Protein AF-A0A512M5H7-F1 (afdb_monomer_lite)

Foldseek 3Di:
DDDPQDPPCLVLVLLLVVLVVVLVVLLVVLVVLVVVPVVPDLVVLDPDPVNVVNVVSCCCSVPVSLVSSQVSLLSNQQVQLVCVVSVHDDVVSLVSLQCSLQVQLCVLLVVLVVLVCCLVVPDPPDDDVVNVVVSVVSNVSSVVSNVSSVVSNCSSVDHDHPDDPVVSVVVRVVQVVLLVPAPQVVLCVVQVAHAAPLLVQLSDPPHPNNDQFFKKFDLPDPVDPPDIDTFRGFGRNDPVQWDDQPPDPFIWGFTTDGSFWTWTFRGDDNWTFIWIQGDPDVVCSSVDDTHTDGRGPVSRSPTDIDTD

pLDDT: mean 74.37, std 14.23, range [26.92, 95.25]

Secondary structure (DSSP, 8-state):
-------S-HHHHHHHHHHHHHHHHHHHHHHHHHHHHHHS-GGG--SSHHHHHHHHHHHIIIIIHHHHHHHHHHHHHHHHHHHHHTT---HHHHHHHHHHHHHHHHHHHHHHHHHHHHHHHS--TT--HHHHHHHHHHHHHHHHHHHHHHHHHHTTTS---SS-HHHHHHHHHHHHHHHHS--HHHHHHHHTSPPPHHHHHTTSTTSTTTS---EEE-TT-TT--SS-EEE-EEPPSSGGGEE--TT----EEEEEE-SSEEEEE-SSSSSPPEEEEE-S-TTTTTTPPPEEEES-HHHHHTS-EEE-

Sequence (308 aa):
MNNQDQQPFKHLHCEGRRAQRGCLINFLAWCAALIWIFVVRPSDIGANIQGVITTIAYILFLLVGPALGILQAIELKSYLDWKSQNGASSWLYRIIIFIGSWLFGLISAGTGILVLMNLLFGDHTEMTPKDFFVGLLGVFLSLGFIYMGWKLLQLPFKRMSTTTEAQDKAAREKWEHALLHPEFEALESTLGVTLPAAYKAMHFPDSEWYEPGPWMLYPKGLENDEELHMILDRVPATLDAIRQPPGDSQRYVCFAQGEYDEYWILPGSDDPPVYNRGGDDLPRAAEAKPEKIANHLSEFLAWPKEDI

Radius of gyration: 27.48 Å; chains: 1; bounding box: 58×45×78 Å

InterPro domains:
  IPR018958 Knr4/Smi1-like domain [PF09346] (183-302)

Organism: NCBI:txid748831

Structure (mmCIF, N/CA/C/O backbone):
data_AF-A0A512M5H7-F1
#
_entry.id   AF-A0A512M5H7-F1
#
loop_
_atom_site.group_PDB
_atom_site.id
_atom_site.type_symbol
_atom_site.label_atom_id
_atom_site.label_alt_id
_atom_site.label_comp_id
_atom_site.label_asym_id
_atom_site.label_entity_id
_atom_site.label_seq_id
_atom_site.pdbx_PDB_ins_code
_atom_site.Cartn_x
_atom_site.Cartn_y
_atom_site.Cartn_z
_atom_site.occupancy
_atom_site.B_iso_or_equiv
_atom_site.auth_seq_id
_atom_site.auth_comp_id
_atom_site.auth_asym_id
_atom_site.auth_atom_id
_atom_site.pdbx_PDB_model_num
ATOM 1 N N . MET A 1 1 ? 9.986 -15.601 17.122 1.00 28.39 1 MET A N 1
ATOM 2 C CA . MET A 1 1 ? 10.391 -14.282 16.587 1.00 28.39 1 MET A CA 1
ATOM 3 C C . MET A 1 1 ? 9.425 -13.999 15.456 1.00 28.39 1 MET A C 1
ATOM 5 O O . MET A 1 1 ? 9.628 -14.512 14.365 1.00 28.39 1 MET A O 1
ATOM 9 N N . ASN A 1 2 ? 8.297 -13.372 15.794 1.00 26.92 2 ASN A N 1
ATOM 10 C CA . ASN A 1 2 ? 7.102 -13.312 14.952 1.00 26.92 2 ASN A CA 1
ATOM 11 C C . ASN A 1 2 ? 7.044 -12.004 14.162 1.00 26.92 2 ASN A C 1
ATOM 13 O O . ASN A 1 2 ? 7.362 -10.942 14.685 1.00 26.92 2 ASN A O 1
ATOM 17 N N . ASN A 1 3 ? 6.639 -12.136 12.900 1.00 35.88 3 ASN A N 1
ATOM 18 C CA . ASN A 1 3 ? 6.413 -11.079 11.919 1.00 35.88 3 ASN A CA 1
ATOM 19 C C . ASN A 1 3 ? 5.096 -10.325 12.208 1.00 35.88 3 ASN A C 1
ATOM 21 O O . ASN A 1 3 ? 4.097 -10.623 11.562 1.00 35.88 3 ASN A O 1
ATOM 25 N N . GLN A 1 4 ? 5.061 -9.359 13.130 1.00 33.00 4 GLN A N 1
ATOM 26 C CA . GLN A 1 4 ? 3.850 -8.546 13.394 1.00 33.00 4 GLN A CA 1
ATOM 27 C C . GLN A 1 4 ? 4.138 -7.032 13.376 1.00 33.00 4 GLN A C 1
ATOM 29 O O . GLN A 1 4 ? 3.573 -6.236 14.116 1.00 33.00 4 GLN A O 1
ATOM 34 N N . ASP A 1 5 ? 5.021 -6.622 12.466 1.00 41.53 5 ASP A N 1
ATOM 35 C CA . ASP A 1 5 ? 5.729 -5.342 12.526 1.00 41.53 5 ASP A CA 1
ATOM 36 C C . ASP A 1 5 ? 5.341 -4.374 11.383 1.00 41.53 5 ASP A C 1
ATOM 38 O O . ASP A 1 5 ? 6.220 -3.746 10.790 1.00 41.53 5 ASP A O 1
ATOM 42 N N . GLN A 1 6 ? 4.065 -4.275 10.978 1.00 43.25 6 GLN A N 1
ATOM 43 C CA . GLN A 1 6 ? 3.705 -3.589 9.718 1.00 43.25 6 GLN A CA 1
ATOM 44 C C . GLN A 1 6 ? 2.449 -2.709 9.763 1.00 43.25 6 GLN A C 1
ATOM 46 O O . GLN A 1 6 ? 1.460 -3.094 9.161 1.00 43.25 6 GLN A O 1
ATOM 51 N N . GLN A 1 7 ? 2.476 -1.486 10.318 1.00 47.38 7 GLN A N 1
ATOM 52 C CA . GLN A 1 7 ? 1.361 -0.531 10.104 1.00 47.38 7 GLN A CA 1
ATOM 53 C C . GLN A 1 7 ? 1.733 0.966 10.027 1.00 47.38 7 GLN A C 1
ATOM 55 O O . GLN A 1 7 ? 1.236 1.794 10.785 1.00 47.38 7 GLN A O 1
ATOM 60 N N . PRO A 1 8 ? 2.570 1.359 9.052 1.00 41.09 8 PRO A N 1
ATOM 61 C CA . PRO A 1 8 ? 2.229 2.568 8.279 1.00 41.09 8 PRO A CA 1
ATOM 62 C C . PRO A 1 8 ? 2.233 2.353 6.750 1.00 41.09 8 PRO A C 1
ATOM 64 O O . PRO A 1 8 ? 2.135 3.304 5.981 1.00 41.09 8 PRO A O 1
ATOM 67 N N . PHE A 1 9 ? 2.331 1.103 6.285 1.00 48.66 9 PHE A N 1
ATOM 68 C CA . PHE A 1 9 ? 2.686 0.777 4.896 1.00 48.66 9 PHE A CA 1
ATOM 69 C C . PHE A 1 9 ? 1.603 0.098 4.052 1.00 48.66 9 PHE A C 1
ATOM 71 O O . PHE A 1 9 ? 1.897 -0.363 2.951 1.00 48.66 9 PHE A O 1
ATOM 78 N N . LYS A 1 10 ? 0.346 0.045 4.502 1.00 46.00 10 LYS A N 1
ATOM 79 C CA . LYS A 1 10 ? -0.724 -0.683 3.790 1.00 46.00 10 LYS A CA 1
ATOM 80 C C . LYS A 1 10 ? -0.878 -0.303 2.318 1.00 46.00 10 LYS A C 1
ATOM 82 O O . LYS A 1 10 ? -0.963 -1.189 1.473 1.00 46.00 10 LYS A O 1
ATOM 87 N N . HIS A 1 11 ? -0.791 0.988 1.999 1.00 44.31 11 HIS A N 1
ATOM 88 C CA . HIS A 1 11 ? -0.808 1.460 0.611 1.00 44.31 11 HIS A CA 1
ATOM 89 C C . HIS A 1 11 ? 0.380 0.904 -0.193 1.00 44.31 11 HIS A C 1
ATOM 91 O O . HIS A 1 11 ? 0.194 0.309 -1.250 1.00 44.31 11 HIS A O 1
ATOM 97 N N . LEU A 1 12 ? 1.592 0.967 0.375 1.00 50.75 12 LEU A N 1
ATOM 98 C CA . LEU A 1 12 ? 2.807 0.396 -0.215 1.00 50.75 12 LEU A CA 1
ATOM 99 C C . LEU A 1 12 ? 2.759 -1.138 -0.349 1.00 50.75 12 LEU A C 1
ATOM 101 O O . LEU A 1 12 ? 3.424 -1.695 -1.220 1.00 50.75 12 LEU A O 1
ATOM 105 N N . HIS A 1 13 ? 2.004 -1.843 0.497 1.00 57.25 13 HIS A N 1
ATOM 106 C CA . HIS A 1 13 ? 1.862 -3.303 0.444 1.00 57.25 13 HIS A CA 1
ATOM 107 C C . HIS A 1 13 ? 0.885 -3.762 -0.628 1.00 57.25 13 HIS A C 1
ATOM 109 O O . HIS A 1 13 ? 1.177 -4.740 -1.319 1.00 57.25 13 HIS A O 1
ATOM 115 N N . CYS A 1 14 ? -0.245 -3.076 -0.789 1.00 58.56 14 CYS A N 1
ATOM 116 C CA . CYS A 1 14 ? -1.215 -3.393 -1.836 1.00 58.56 14 CYS A CA 1
ATOM 117 C C . CYS A 1 14 ? -0.675 -2.988 -3.213 1.00 58.56 14 CYS A C 1
ATOM 119 O O . CYS A 1 14 ? -0.703 -3.793 -4.146 1.00 58.56 14 CYS A O 1
ATOM 121 N N . GLU A 1 15 ? -0.053 -1.811 -3.325 1.00 62.38 15 GLU A N 1
ATOM 122 C CA . GLU A 1 15 ? 0.658 -1.396 -4.540 1.00 62.38 15 GLU A CA 1
ATOM 123 C C . GLU A 1 15 ? 1.847 -2.310 -4.845 1.00 62.38 15 GLU A C 1
ATOM 125 O O . GLU A 1 15 ? 1.996 -2.774 -5.973 1.00 62.38 15 GLU A O 1
ATOM 130 N N . GLY A 1 16 ? 2.647 -2.658 -3.834 1.00 63.41 16 GLY A N 1
ATOM 131 C CA . GLY A 1 16 ? 3.791 -3.555 -3.979 1.00 63.41 16 GLY A CA 1
ATOM 132 C C . GLY A 1 16 ? 3.403 -4.973 -4.412 1.00 63.41 16 GLY A C 1
ATOM 133 O O . GLY A 1 16 ? 4.050 -5.551 -5.289 1.00 63.41 16 GLY A O 1
ATOM 134 N N . ARG A 1 17 ? 2.319 -5.536 -3.860 1.00 68.88 17 ARG A N 1
ATOM 135 C CA . ARG A 1 17 ? 1.775 -6.847 -4.267 1.00 68.88 17 ARG A CA 1
ATOM 136 C C . ARG A 1 17 ? 1.149 -6.805 -5.663 1.00 68.88 17 ARG A C 1
ATOM 138 O O . ARG A 1 17 ? 1.360 -7.728 -6.454 1.00 68.88 17 ARG A O 1
ATOM 145 N N . ARG A 1 18 ? 0.444 -5.727 -6.018 1.00 69.31 18 ARG A N 1
ATOM 146 C CA . ARG A 1 18 ? -0.064 -5.509 -7.382 1.00 69.31 18 ARG A CA 1
ATOM 147 C C . ARG A 1 18 ? 1.081 -5.392 -8.386 1.00 69.31 18 ARG A C 1
ATOM 149 O O . ARG A 1 18 ? 1.031 -6.036 -9.433 1.00 69.31 18 ARG A O 1
ATOM 156 N N . ALA A 1 19 ? 2.135 -4.655 -8.045 1.00 69.81 19 ALA A N 1
ATOM 157 C CA . ALA A 1 19 ? 3.342 -4.539 -8.852 1.00 69.81 19 ALA A CA 1
ATOM 158 C C . ALA A 1 19 ? 4.068 -5.889 -8.992 1.00 69.81 19 ALA A C 1
ATOM 160 O O . ALA A 1 19 ? 4.562 -6.189 -10.074 1.00 69.81 19 ALA A O 1
ATOM 161 N N . GLN A 1 20 ? 4.066 -6.758 -7.967 1.00 73.00 20 GLN A N 1
ATOM 162 C CA . GLN A 1 20 ? 4.571 -8.140 -8.078 1.00 73.00 20 GLN A CA 1
ATOM 163 C C . GLN A 1 20 ? 3.796 -8.958 -9.110 1.00 73.00 20 GLN A C 1
ATOM 165 O O . GLN A 1 20 ? 4.406 -9.548 -10.004 1.00 73.00 20 GLN A O 1
ATOM 170 N N . ARG A 1 21 ? 2.459 -8.976 -9.008 1.00 75.81 21 ARG A N 1
ATOM 171 C CA . ARG A 1 21 ? 1.592 -9.701 -9.952 1.00 75.81 21 ARG A CA 1
ATOM 172 C C . ARG A 1 21 ? 1.746 -9.149 -11.370 1.00 75.81 21 ARG A C 1
ATOM 174 O O . ARG A 1 21 ? 1.964 -9.919 -12.300 1.00 75.81 21 ARG A O 1
ATOM 181 N N . GLY A 1 22 ? 1.714 -7.825 -11.523 1.00 73.69 22 GLY A N 1
ATOM 182 C CA . GLY A 1 22 ? 1.907 -7.143 -12.803 1.00 73.69 22 GLY A CA 1
ATOM 183 C C . GLY A 1 22 ? 3.270 -7.440 -13.428 1.00 73.69 22 GLY A C 1
ATOM 184 O O . GLY A 1 22 ? 3.327 -7.818 -14.595 1.00 73.69 22 GLY A O 1
ATOM 185 N N . CYS A 1 23 ? 4.346 -7.366 -12.638 1.00 76.44 23 CYS A N 1
ATOM 186 C CA . CYS A 1 23 ? 5.706 -7.658 -13.087 1.00 76.44 23 CYS A CA 1
ATOM 187 C C . CYS A 1 23 ? 5.856 -9.117 -13.540 1.00 76.44 23 CYS A C 1
ATOM 189 O O . CYS A 1 23 ? 6.442 -9.370 -14.592 1.00 76.44 23 CYS A O 1
ATOM 191 N N . LEU A 1 24 ? 5.284 -10.075 -12.800 1.00 77.50 24 LEU A N 1
ATOM 192 C CA . LEU A 1 24 ? 5.309 -11.488 -13.180 1.00 77.50 24 LEU A CA 1
ATOM 193 C C . LEU A 1 24 ? 4.524 -11.744 -14.474 1.00 77.50 24 LEU A C 1
ATOM 195 O O . LEU A 1 24 ? 5.040 -12.403 -15.373 1.00 77.50 24 LEU A O 1
ATOM 199 N N . ILE A 1 25 ? 3.308 -11.201 -14.592 1.00 78.69 25 ILE A N 1
ATOM 200 C CA . ILE A 1 25 ? 2.468 -11.348 -15.791 1.00 78.69 25 ILE A CA 1
ATOM 201 C C . ILE A 1 25 ? 3.165 -10.738 -17.010 1.00 78.69 25 ILE A C 1
ATOM 203 O O . ILE A 1 25 ? 3.255 -11.393 -18.047 1.00 78.69 25 ILE A O 1
ATOM 207 N N . ASN A 1 26 ? 3.715 -9.527 -16.883 1.00 75.25 26 ASN A N 1
ATOM 208 C CA . ASN A 1 26 ? 4.452 -8.884 -17.970 1.00 75.25 26 ASN A CA 1
ATOM 209 C C . ASN A 1 26 ? 5.708 -9.667 -18.353 1.00 75.25 26 ASN A C 1
ATOM 211 O O . ASN A 1 26 ? 5.988 -9.821 -19.540 1.00 75.25 26 ASN A O 1
ATOM 215 N N . PHE A 1 27 ? 6.449 -10.198 -17.378 1.00 74.69 27 PHE A N 1
ATOM 216 C CA . PHE A 1 27 ? 7.619 -11.026 -17.655 1.00 74.69 27 PHE A CA 1
ATOM 217 C C . PHE A 1 27 ? 7.243 -12.317 -18.395 1.00 74.69 27 PHE A C 1
ATOM 219 O O . PHE A 1 27 ? 7.886 -12.665 -19.383 1.00 74.69 27 PHE A O 1
ATOM 226 N N . LEU A 1 28 ? 6.174 -13.003 -17.978 1.00 80.81 28 LEU A N 1
ATOM 227 C CA . LEU A 1 28 ? 5.680 -14.205 -18.655 1.00 80.81 28 LEU A CA 1
ATOM 228 C C . LEU A 1 28 ? 5.173 -13.901 -20.069 1.00 80.81 28 LEU A C 1
ATOM 230 O O . LEU A 1 28 ? 5.507 -14.632 -21.001 1.00 80.81 28 LEU A O 1
ATOM 234 N N . ALA A 1 29 ? 4.425 -12.810 -20.248 1.00 77.12 29 ALA A N 1
ATOM 235 C CA . ALA A 1 29 ? 3.964 -12.356 -21.558 1.00 77.12 29 ALA A CA 1
ATOM 236 C C . ALA A 1 29 ? 5.143 -12.027 -22.487 1.00 77.12 29 ALA A C 1
ATOM 238 O O . ALA A 1 29 ? 5.134 -12.384 -23.665 1.00 77.12 29 ALA A O 1
ATOM 239 N N . TRP A 1 30 ? 6.192 -11.408 -21.945 1.00 76.56 30 TRP A N 1
ATOM 240 C CA . TRP A 1 30 ? 7.411 -11.107 -22.682 1.00 76.56 30 TRP A CA 1
ATOM 241 C C . TRP A 1 30 ? 8.188 -12.374 -23.071 1.00 76.56 30 TRP A C 1
ATOM 243 O O . TRP A 1 30 ? 8.585 -12.521 -24.226 1.00 76.56 30 TRP A O 1
ATOM 253 N N . CYS A 1 31 ? 8.334 -13.341 -22.160 1.00 75.06 31 CYS A N 1
ATOM 254 C CA . CYS A 1 31 ? 8.930 -14.646 -22.460 1.00 75.06 31 CYS A CA 1
ATOM 255 C C . CYS A 1 31 ? 8.138 -15.414 -23.529 1.00 75.06 31 CYS A C 1
ATOM 257 O O . CYS A 1 31 ? 8.733 -15.970 -24.451 1.00 75.06 31 CYS A O 1
ATOM 259 N N . ALA A 1 32 ? 6.804 -15.418 -23.446 1.00 76.62 32 ALA A N 1
ATOM 260 C CA . ALA A 1 32 ? 5.942 -16.042 -24.447 1.00 76.62 32 ALA A CA 1
ATOM 261 C C . ALA A 1 32 ? 6.108 -15.387 -25.828 1.00 76.62 32 ALA A C 1
ATOM 263 O O . ALA A 1 32 ? 6.215 -16.091 -26.832 1.00 76.62 32 ALA A O 1
ATOM 264 N N . ALA A 1 33 ? 6.211 -14.054 -25.876 1.00 72.00 33 ALA A N 1
ATOM 265 C CA . ALA A 1 33 ? 6.486 -13.321 -27.107 1.00 72.00 33 ALA A CA 1
ATOM 266 C C . ALA A 1 33 ? 7.867 -13.668 -27.687 1.00 72.00 33 ALA A C 1
ATOM 268 O O . ALA A 1 33 ? 7.975 -13.922 -28.883 1.00 72.00 33 ALA A O 1
ATOM 269 N N . LEU A 1 34 ? 8.916 -13.756 -26.862 1.00 70.81 34 LEU A N 1
ATOM 270 C CA . LEU A 1 34 ? 10.237 -14.195 -27.323 1.00 70.81 34 LEU A CA 1
ATOM 271 C C . LEU A 1 34 ? 10.208 -15.617 -27.889 1.00 70.81 34 LEU A C 1
ATOM 273 O O . LEU A 1 34 ? 10.749 -15.855 -28.964 1.00 70.81 34 LEU A O 1
ATOM 277 N N . ILE A 1 35 ? 9.560 -16.563 -27.207 1.00 75.38 35 ILE A N 1
ATOM 278 C CA . ILE A 1 35 ? 9.436 -17.944 -27.695 1.00 75.38 35 ILE A CA 1
ATOM 279 C C . ILE A 1 35 ? 8.694 -17.967 -29.034 1.00 75.38 35 ILE A C 1
ATOM 281 O O . ILE A 1 35 ? 9.160 -18.607 -29.974 1.00 75.38 35 ILE A O 1
ATOM 285 N N . TRP A 1 36 ? 7.591 -17.224 -29.154 1.00 68.75 36 TRP A N 1
ATOM 286 C CA . TRP A 1 36 ? 6.852 -17.084 -30.409 1.00 68.75 36 TRP A CA 1
ATOM 287 C C . TRP A 1 36 ? 7.743 -16.573 -31.546 1.00 68.75 36 TRP A C 1
ATOM 289 O O . TRP A 1 36 ? 7.722 -17.131 -32.635 1.00 68.75 36 TRP A O 1
ATOM 299 N N . ILE A 1 37 ? 8.587 -15.576 -31.275 1.00 66.00 37 ILE A N 1
ATOM 300 C CA . ILE A 1 37 ? 9.562 -15.016 -32.223 1.00 66.00 37 ILE A CA 1
ATOM 301 C C . ILE A 1 37 ? 10.603 -16.049 -32.675 1.00 66.00 37 ILE A C 1
ATOM 303 O O . ILE A 1 37 ? 11.008 -16.051 -33.835 1.00 66.00 37 ILE A O 1
ATOM 307 N N . PHE A 1 38 ? 11.068 -16.914 -31.773 1.00 65.00 38 PHE A N 1
ATOM 308 C CA . PHE A 1 38 ? 12.038 -17.957 -32.117 1.00 65.00 38 PHE A CA 1
ATOM 309 C C . PHE A 1 38 ? 11.403 -19.125 -32.884 1.00 65.00 38 PHE A C 1
ATOM 311 O O . PHE A 1 38 ? 12.077 -19.757 -33.700 1.00 65.00 38 PHE A O 1
ATOM 318 N N . VAL A 1 39 ? 10.121 -19.409 -32.637 1.00 68.62 39 VAL A N 1
ATOM 319 C CA . VAL A 1 39 ? 9.357 -20.466 -33.319 1.00 68.62 39 VAL A CA 1
ATOM 320 C C . VAL A 1 39 ? 8.883 -20.002 -34.701 1.00 68.62 39 VAL A C 1
ATOM 322 O O . VAL A 1 39 ? 9.020 -20.738 -35.678 1.00 68.62 39 VAL A O 1
ATOM 325 N N . VAL A 1 40 ? 8.372 -18.775 -34.805 1.00 60.88 40 VAL A N 1
ATOM 326 C CA . VAL A 1 40 ? 7.932 -18.147 -36.055 1.00 60.88 40 VAL A CA 1
ATOM 327 C C . VAL A 1 40 ? 9.128 -17.435 -36.673 1.00 60.88 40 VAL A C 1
ATOM 329 O O . VAL A 1 40 ? 9.398 -16.268 -36.398 1.00 60.88 40 VAL A O 1
ATOM 332 N N . ARG A 1 41 ? 9.900 -18.166 -37.482 1.00 55.41 41 ARG A N 1
ATOM 333 C CA . ARG A 1 41 ? 11.106 -17.620 -38.109 1.00 55.41 41 ARG A CA 1
ATOM 334 C C . ARG A 1 41 ? 10.763 -16.382 -38.955 1.00 55.41 41 ARG A C 1
ATOM 336 O O . ARG A 1 41 ? 9.891 -16.465 -39.821 1.00 55.41 41 ARG A O 1
ATOM 343 N N . PRO A 1 42 ? 11.509 -15.270 -38.811 1.00 52.31 42 PRO A N 1
ATOM 344 C CA . PRO A 1 42 ? 11.292 -14.064 -39.609 1.00 52.31 42 PRO A CA 1
ATOM 345 C C . PRO A 1 42 ? 11.484 -14.255 -41.125 1.00 52.31 42 PRO A C 1
ATOM 347 O O . PRO A 1 42 ? 11.160 -13.361 -41.901 1.00 52.31 42 PRO A O 1
ATOM 350 N N . SER A 1 43 ? 12.002 -15.407 -41.565 1.00 50.12 43 SER A N 1
ATOM 351 C CA . SER A 1 43 ? 12.169 -15.749 -42.981 1.00 50.12 43 SER A CA 1
ATOM 352 C C . SER A 1 43 ? 10.852 -15.986 -43.726 1.00 50.12 43 SER A C 1
ATOM 354 O O . SER A 1 43 ? 10.854 -15.918 -44.950 1.00 50.12 43 SER A O 1
ATOM 356 N N . ASP A 1 44 ? 9.742 -16.215 -43.016 1.00 51.31 44 ASP A N 1
ATOM 357 C CA . ASP A 1 44 ? 8.421 -16.438 -43.628 1.00 51.31 44 ASP A CA 1
ATOM 358 C C . ASP A 1 44 ? 7.596 -15.138 -43.754 1.00 51.31 44 ASP A C 1
ATOM 360 O O . ASP A 1 44 ? 6.439 -15.151 -44.179 1.00 51.31 44 ASP A O 1
ATOM 364 N N . ILE A 1 45 ? 8.193 -13.985 -43.418 1.00 51.50 45 ILE A N 1
ATOM 365 C CA . ILE A 1 45 ? 7.585 -12.645 -43.478 1.00 51.50 45 ILE A CA 1
ATOM 366 C C . ILE A 1 45 ? 7.634 -12.122 -44.928 1.00 51.50 45 ILE A C 1
ATOM 368 O O . ILE A 1 45 ? 8.226 -11.095 -45.246 1.00 51.50 45 ILE A O 1
ATOM 372 N N . GLY A 1 46 ? 7.017 -12.854 -45.852 1.00 45.97 46 GLY A N 1
ATOM 373 C CA . GLY A 1 46 ? 6.684 -12.336 -47.176 1.00 45.97 46 GLY A CA 1
ATOM 374 C C . GLY A 1 46 ? 5.365 -11.569 -47.105 1.00 45.97 46 GLY A C 1
ATOM 375 O O . GLY A 1 46 ? 4.376 -12.178 -46.724 1.00 45.97 46 GLY A O 1
ATOM 376 N N . ALA A 1 47 ? 5.380 -10.264 -47.426 1.00 53.31 47 ALA A N 1
ATOM 377 C CA . ALA A 1 47 ? 4.312 -9.316 -47.839 1.00 53.31 47 ALA A CA 1
ATOM 378 C C . ALA A 1 47 ? 2.818 -9.511 -47.432 1.00 53.31 47 ALA A C 1
ATOM 380 O O . ALA A 1 47 ? 1.950 -8.823 -47.964 1.00 53.31 47 ALA A O 1
ATOM 381 N N . ASN A 1 48 ? 2.483 -10.396 -46.499 1.00 58.94 48 ASN A N 1
ATOM 382 C CA . ASN A 1 48 ? 1.128 -10.718 -46.071 1.00 58.94 48 ASN A CA 1
ATOM 383 C C . ASN A 1 48 ? 0.771 -9.962 -44.787 1.00 58.94 48 ASN A C 1
ATOM 385 O O . ASN A 1 48 ? 1.639 -9.617 -43.986 1.00 58.94 48 ASN A O 1
ATOM 389 N N . ILE A 1 49 ? -0.532 -9.770 -44.552 1.00 60.28 49 ILE A N 1
ATOM 390 C CA . ILE A 1 49 ? -1.107 -9.164 -43.332 1.00 60.28 49 ILE A CA 1
ATOM 391 C C . ILE A 1 49 ? -0.515 -9.787 -42.057 1.00 60.28 49 ILE A C 1
ATOM 393 O O . ILE A 1 49 ? -0.253 -9.087 -41.082 1.00 60.28 49 ILE A O 1
ATOM 397 N N . GLN A 1 50 ? -0.214 -11.085 -42.092 1.00 56.09 50 GLN A N 1
ATOM 398 C CA . GLN A 1 50 ? 0.435 -11.805 -41.001 1.00 56.09 50 GLN A CA 1
ATOM 399 C C . GLN A 1 50 ? 1.850 -11.283 -40.709 1.00 56.09 50 GLN A C 1
ATOM 401 O O . GLN A 1 50 ? 2.215 -11.159 -39.547 1.00 56.09 50 GLN A O 1
ATOM 406 N N . GLY A 1 51 ? 2.620 -10.876 -41.719 1.00 58.16 51 GLY A N 1
ATOM 407 C CA . GLY A 1 51 ? 3.927 -10.244 -41.540 1.00 58.16 51 GLY A CA 1
ATOM 408 C C . GLY A 1 51 ? 3.843 -8.850 -40.912 1.00 58.16 51 GLY A C 1
ATOM 409 O O . GLY A 1 51 ? 4.656 -8.516 -40.051 1.00 58.16 51 GLY A O 1
ATOM 410 N N . VAL A 1 52 ? 2.819 -8.063 -41.261 1.00 61.50 52 VAL A N 1
ATOM 411 C CA . VAL A 1 52 ? 2.563 -6.745 -40.650 1.00 61.50 52 VAL A CA 1
ATOM 412 C C . VAL A 1 52 ? 2.111 -6.895 -39.197 1.00 61.50 52 VAL A C 1
ATOM 414 O O . VAL A 1 52 ? 2.660 -6.227 -38.326 1.00 61.50 52 VAL A O 1
ATOM 417 N N . ILE A 1 53 ? 1.180 -7.812 -38.909 1.00 62.53 53 ILE A N 1
ATOM 418 C CA . ILE A 1 53 ? 0.744 -8.129 -37.538 1.00 62.53 53 ILE A CA 1
ATOM 419 C C . ILE A 1 53 ? 1.924 -8.629 -36.704 1.00 62.53 53 ILE A C 1
ATOM 421 O O . ILE A 1 53 ? 2.107 -8.173 -35.579 1.00 62.53 53 ILE A O 1
ATOM 425 N N . THR A 1 54 ? 2.765 -9.502 -37.265 1.00 62.75 54 THR A N 1
ATOM 426 C CA . THR A 1 54 ? 3.957 -9.999 -36.568 1.00 62.75 54 THR A CA 1
ATOM 427 C C . THR A 1 54 ? 4.943 -8.854 -36.317 1.00 62.75 54 THR A C 1
ATOM 429 O O . THR A 1 54 ? 5.447 -8.741 -35.211 1.00 62.75 54 THR A O 1
ATOM 432 N N . THR A 1 55 ? 5.154 -7.938 -37.271 1.00 61.66 55 THR A N 1
ATOM 433 C CA . THR A 1 55 ? 6.035 -6.757 -37.119 1.00 61.66 55 THR A CA 1
ATOM 434 C C . THR A 1 55 ? 5.517 -5.754 -36.083 1.00 61.66 55 THR A C 1
ATOM 436 O O . THR A 1 55 ? 6.283 -5.251 -35.264 1.00 61.66 55 THR A O 1
ATOM 439 N N . ILE A 1 56 ? 4.211 -5.482 -36.067 1.00 64.44 56 ILE A N 1
ATOM 440 C CA . ILE A 1 56 ? 3.582 -4.634 -35.047 1.00 64.44 56 ILE A CA 1
ATOM 441 C C . ILE A 1 56 ? 3.680 -5.310 -33.675 1.00 64.44 56 ILE A C 1
ATOM 443 O O . ILE A 1 56 ? 4.023 -4.650 -32.696 1.00 64.44 56 ILE A O 1
ATOM 447 N N . ALA A 1 57 ? 3.466 -6.627 -33.603 1.00 62.22 57 ALA A N 1
ATOM 448 C CA . ALA A 1 57 ? 3.684 -7.400 -32.387 1.00 62.22 57 ALA A CA 1
ATOM 449 C C . ALA A 1 57 ? 5.161 -7.366 -31.952 1.00 62.22 57 ALA A C 1
ATOM 451 O O . ALA A 1 57 ? 5.419 -7.172 -30.772 1.00 62.22 57 ALA A O 1
ATOM 452 N N . TYR A 1 58 ? 6.132 -7.442 -32.870 1.00 65.25 58 TYR A N 1
ATOM 453 C CA . TYR A 1 58 ? 7.561 -7.274 -32.574 1.00 65.25 58 TYR A CA 1
ATOM 454 C C . TYR A 1 58 ? 7.845 -5.913 -31.936 1.00 65.25 58 TYR A C 1
ATOM 456 O O . TYR A 1 58 ? 8.488 -5.855 -30.894 1.00 65.25 58 TYR A O 1
ATOM 464 N N . ILE A 1 59 ? 7.353 -4.821 -32.529 1.00 63.50 59 ILE A N 1
ATOM 465 C CA . ILE A 1 59 ? 7.580 -3.461 -32.020 1.00 63.50 59 ILE A CA 1
ATOM 466 C C . ILE A 1 59 ? 6.910 -3.282 -30.652 1.00 63.50 59 ILE A C 1
ATOM 468 O O . ILE A 1 59 ? 7.548 -2.814 -29.712 1.00 63.50 59 ILE A O 1
ATOM 472 N N . LEU A 1 60 ? 5.652 -3.701 -30.498 1.00 61.09 60 LEU A N 1
ATOM 473 C CA . LEU A 1 60 ? 4.934 -3.582 -29.228 1.00 61.09 60 LEU A CA 1
ATOM 474 C C . LEU A 1 60 ? 5.557 -4.466 -28.131 1.00 61.09 60 LEU A C 1
ATOM 476 O O . LEU A 1 60 ? 5.783 -3.994 -27.021 1.00 61.09 60 LEU A O 1
ATOM 480 N N . PHE A 1 61 ? 5.914 -5.718 -28.417 1.00 64.81 61 PHE A N 1
ATOM 481 C CA . PHE A 1 61 ? 6.439 -6.632 -27.395 1.00 64.81 61 PHE A CA 1
ATOM 482 C C . PHE A 1 61 ? 7.934 -6.469 -27.104 1.00 64.81 61 PHE A C 1
ATOM 484 O O . PHE A 1 61 ? 8.336 -6.722 -25.971 1.00 64.81 61 PHE A O 1
ATOM 491 N N . LEU A 1 62 ? 8.765 -6.030 -28.057 1.00 63.88 62 LEU A N 1
ATOM 492 C CA . LEU A 1 62 ? 10.194 -5.784 -27.809 1.00 63.88 62 LEU A CA 1
ATOM 493 C C . LEU A 1 62 ? 10.484 -4.378 -27.273 1.00 63.88 62 LEU A C 1
ATOM 495 O O . LEU A 1 62 ? 11.515 -4.200 -26.629 1.00 63.88 62 LEU A O 1
ATOM 499 N N . LEU A 1 63 ? 9.610 -3.392 -27.511 1.00 63.31 63 LEU A N 1
ATOM 500 C CA . LEU A 1 63 ? 9.825 -2.016 -27.042 1.00 63.31 63 LEU A CA 1
ATOM 501 C C . LEU A 1 63 ? 8.847 -1.594 -25.941 1.00 63.31 63 LEU A C 1
ATOM 503 O O . LEU A 1 63 ? 9.286 -1.065 -24.922 1.00 63.31 63 LEU A O 1
ATOM 507 N N . VAL A 1 64 ? 7.541 -1.840 -26.097 1.00 65.75 64 VAL A N 1
ATOM 508 C CA . VAL A 1 64 ? 6.529 -1.382 -25.121 1.00 65.75 64 VAL A CA 1
ATOM 509 C C . VAL A 1 64 ? 6.459 -2.312 -23.908 1.00 65.75 64 VAL A C 1
ATOM 511 O O . VAL A 1 64 ? 6.410 -1.831 -22.779 1.00 65.75 64 VAL A O 1
ATOM 514 N N . GLY A 1 65 ? 6.538 -3.630 -24.113 1.00 66.62 65 GLY A N 1
ATOM 515 C CA . GLY A 1 65 ? 6.553 -4.621 -23.025 1.00 66.62 65 GLY A CA 1
ATOM 516 C C . GLY A 1 65 ? 7.658 -4.367 -21.983 1.00 66.62 65 GLY A C 1
ATOM 517 O O . GLY A 1 65 ? 7.349 -4.212 -20.801 1.00 66.62 65 GLY A O 1
ATOM 518 N N . PRO A 1 66 ? 8.934 -4.240 -22.391 1.00 65.81 66 PRO A N 1
ATOM 519 C CA . PRO A 1 66 ? 10.028 -3.917 -21.479 1.00 65.81 66 PRO A CA 1
ATOM 520 C C . PRO A 1 66 ? 9.890 -2.549 -20.812 1.00 65.81 66 PRO A C 1
ATOM 522 O O . PRO A 1 66 ? 10.203 -2.427 -19.632 1.00 65.81 66 PRO A O 1
ATOM 525 N N . ALA A 1 67 ? 9.383 -1.532 -21.519 1.00 67.00 67 ALA A N 1
ATOM 526 C CA . ALA A 1 67 ? 9.150 -0.210 -20.938 1.00 67.00 67 ALA A CA 1
ATOM 527 C C . ALA A 1 67 ? 8.099 -0.252 -19.812 1.00 67.00 67 ALA A C 1
ATOM 529 O O . ALA A 1 67 ? 8.323 0.307 -18.738 1.00 67.00 67 ALA A O 1
ATOM 530 N N . LEU A 1 68 ? 6.993 -0.978 -20.013 1.00 68.38 68 LEU A N 1
ATOM 531 C CA . LEU A 1 68 ? 5.987 -1.219 -18.972 1.00 68.38 68 LEU A CA 1
ATOM 532 C C . LEU A 1 68 ? 6.551 -2.063 -17.821 1.00 68.38 68 LEU A C 1
ATOM 534 O O . LEU A 1 68 ? 6.291 -1.773 -16.654 1.00 68.38 68 LEU A O 1
ATOM 538 N N . GLY A 1 69 ? 7.369 -3.069 -18.139 1.00 70.00 69 GLY A N 1
ATOM 539 C CA . GLY A 1 69 ? 8.069 -3.886 -17.150 1.00 70.00 69 GLY A CA 1
ATOM 540 C C . GLY A 1 69 ? 9.047 -3.082 -16.290 1.00 70.00 69 GLY A C 1
ATOM 541 O O . GLY A 1 69 ? 9.153 -3.344 -15.098 1.00 70.00 69 GLY A O 1
ATOM 542 N N . ILE A 1 70 ? 9.718 -2.073 -16.852 1.00 69.75 70 ILE A N 1
ATOM 543 C CA . ILE A 1 70 ? 10.626 -1.172 -16.124 1.00 69.75 70 ILE A CA 1
ATOM 544 C C . ILE A 1 70 ? 9.863 -0.245 -15.180 1.00 69.75 70 ILE A C 1
ATOM 546 O O . ILE A 1 70 ? 10.300 -0.057 -14.047 1.00 69.75 70 ILE A O 1
ATOM 550 N N . LEU A 1 71 ? 8.731 0.318 -15.613 1.00 71.31 71 LEU A N 1
ATOM 551 C CA . LEU A 1 71 ? 7.890 1.145 -14.740 1.00 71.31 71 LEU A CA 1
ATOM 552 C C . LEU A 1 71 ? 7.401 0.332 -13.534 1.00 71.31 71 LEU A C 1
ATOM 554 O O . LEU A 1 71 ? 7.601 0.739 -12.391 1.00 71.31 71 LEU A O 1
ATOM 558 N N . GLN A 1 72 ? 6.896 -0.878 -13.785 1.00 71.62 72 GLN A N 1
ATOM 559 C CA . GLN A 1 72 ? 6.503 -1.811 -12.727 1.00 71.62 72 GLN A CA 1
ATOM 560 C C . GLN A 1 72 ? 7.691 -2.257 -11.869 1.00 71.62 72 GLN A C 1
ATOM 562 O O . GLN A 1 72 ? 7.546 -2.439 -10.666 1.00 71.62 72 GLN A O 1
ATOM 567 N N . ALA A 1 73 ? 8.879 -2.420 -12.457 1.00 70.06 73 ALA A N 1
ATOM 568 C CA . ALA A 1 73 ? 10.091 -2.765 -11.728 1.00 70.06 73 ALA A CA 1
ATOM 569 C C . ALA A 1 73 ? 10.532 -1.651 -10.776 1.00 70.06 73 ALA A C 1
ATOM 571 O O . ALA A 1 73 ? 11.022 -1.967 -9.702 1.00 70.06 73 ALA A O 1
ATOM 572 N N . ILE A 1 74 ? 10.369 -0.373 -11.131 1.00 70.75 74 ILE A N 1
ATOM 573 C CA . ILE A 1 74 ? 10.711 0.758 -10.253 1.00 70.75 74 ILE A CA 1
ATOM 574 C C . ILE A 1 74 ? 9.828 0.749 -9.001 1.00 70.75 74 ILE A C 1
ATOM 576 O O . ILE A 1 74 ? 10.353 0.818 -7.889 1.00 70.75 74 ILE A O 1
ATOM 580 N N . GLU A 1 75 ? 8.516 0.602 -9.182 1.00 70.31 75 GLU A N 1
ATOM 581 C CA . GLU A 1 75 ? 7.538 0.508 -8.089 1.00 70.31 75 GLU A CA 1
ATOM 582 C C . GLU A 1 75 ? 7.747 -0.754 -7.249 1.00 70.31 75 GLU A C 1
ATOM 584 O O . GLU A 1 75 ? 7.760 -0.720 -6.021 1.00 70.31 75 GLU A O 1
ATOM 589 N N . LEU A 1 76 ? 7.984 -1.886 -7.910 1.00 74.12 76 LEU A N 1
ATOM 590 C CA . LEU A 1 76 ? 8.230 -3.149 -7.237 1.00 74.12 76 LEU A CA 1
ATOM 591 C C . LEU A 1 76 ? 9.537 -3.110 -6.445 1.00 74.12 76 LEU A C 1
ATOM 593 O O . LEU A 1 76 ? 9.618 -3.632 -5.337 1.00 74.12 76 LEU A O 1
ATOM 597 N N . LYS A 1 77 ? 10.585 -2.501 -6.992 1.00 72.88 77 LYS A N 1
ATOM 598 C CA . LYS A 1 77 ? 11.913 -2.526 -6.394 1.00 72.88 77 LYS A CA 1
ATOM 599 C C . LYS A 1 77 ? 11.953 -1.820 -5.037 1.00 72.88 77 LYS A C 1
ATOM 601 O O . LYS A 1 77 ? 12.639 -2.320 -4.145 1.00 72.88 77 LYS A O 1
ATOM 606 N N . SER A 1 78 ? 11.232 -0.713 -4.860 1.00 69.38 78 SER A N 1
ATOM 607 C CA . SER A 1 78 ? 11.150 -0.054 -3.551 1.00 69.38 78 SER A CA 1
ATOM 608 C C . SER A 1 78 ? 10.482 -0.948 -2.510 1.00 69.38 78 SER A C 1
ATOM 610 O O . SER A 1 78 ? 11.003 -1.119 -1.406 1.00 69.38 78 SER A O 1
ATOM 612 N N . TYR A 1 79 ? 9.412 -1.634 -2.908 1.00 69.44 79 TYR A N 1
ATOM 613 C CA . TYR A 1 79 ? 8.750 -2.636 -2.083 1.00 69.44 79 TYR A CA 1
ATOM 614 C C . TYR A 1 79 ? 9.652 -3.845 -1.771 1.00 69.44 79 TYR A C 1
ATOM 616 O O . TYR A 1 79 ? 9.674 -4.327 -0.641 1.00 69.44 79 TYR A O 1
ATOM 624 N N . LEU A 1 80 ? 10.443 -4.337 -2.731 1.00 69.62 80 LEU A N 1
ATOM 625 C CA . LEU A 1 80 ? 11.368 -5.456 -2.508 1.00 69.62 80 LEU A CA 1
ATOM 626 C C . LEU A 1 80 ? 12.548 -5.094 -1.602 1.00 69.62 80 LEU A C 1
ATOM 628 O O . LEU A 1 80 ? 13.046 -5.960 -0.877 1.00 69.62 80 LEU A O 1
ATOM 632 N N . ASP A 1 81 ? 13.041 -3.857 -1.681 1.00 69.00 81 ASP A N 1
ATOM 633 C CA . ASP A 1 81 ? 14.090 -3.340 -0.797 1.00 69.00 81 ASP A CA 1
ATOM 634 C C . ASP A 1 81 ? 13.586 -3.255 0.645 1.00 69.00 81 ASP A C 1
ATOM 636 O O . ASP A 1 81 ? 14.259 -3.773 1.534 1.00 69.00 81 ASP A O 1
ATOM 640 N N . TRP A 1 82 ? 12.363 -2.763 0.849 1.00 67.38 82 TRP A N 1
ATOM 641 C CA . TRP A 1 82 ? 11.675 -2.823 2.139 1.00 67.38 82 TRP A CA 1
ATOM 642 C C . TRP A 1 82 ? 11.451 -4.277 2.617 1.00 67.38 82 TRP A C 1
ATOM 644 O O . TRP A 1 82 ? 11.828 -4.644 3.728 1.00 67.38 82 TRP A O 1
ATOM 654 N N . LYS A 1 83 ? 10.935 -5.168 1.755 1.00 66.31 83 LYS A N 1
ATOM 655 C CA . LYS A 1 83 ? 10.637 -6.574 2.107 1.00 66.31 83 LYS A CA 1
ATOM 656 C C . LYS A 1 83 ? 11.892 -7.351 2.524 1.00 66.31 83 LYS A C 1
ATOM 658 O O . LYS A 1 83 ? 11.843 -8.166 3.441 1.00 66.31 83 LYS A O 1
ATOM 663 N N . SER A 1 84 ? 13.021 -7.076 1.866 1.00 67.69 84 SER A N 1
ATOM 664 C CA . SER A 1 84 ? 14.318 -7.682 2.183 1.00 67.69 84 SER A CA 1
ATOM 665 C C . SER A 1 84 ? 14.896 -7.215 3.520 1.00 67.69 84 SER A C 1
ATOM 667 O O . SER A 1 84 ? 15.703 -7.942 4.094 1.00 67.69 84 SER A O 1
ATOM 669 N N . GLN A 1 85 ? 14.537 -6.019 3.993 1.00 60.56 85 GLN A N 1
ATOM 670 C CA . GLN A 1 85 ? 14.953 -5.513 5.305 1.00 60.56 85 GLN A CA 1
ATOM 671 C C . GLN A 1 85 ? 14.167 -6.182 6.440 1.00 60.56 85 GLN A C 1
ATOM 673 O O . GLN A 1 85 ? 14.724 -6.420 7.504 1.00 60.56 85 GLN A O 1
ATOM 678 N N . ASN A 1 86 ? 12.933 -6.609 6.166 1.00 54.50 86 ASN A N 1
ATOM 679 C CA . ASN A 1 86 ? 12.055 -7.290 7.122 1.00 54.50 86 ASN A CA 1
ATOM 680 C C . ASN A 1 86 ? 12.160 -8.827 7.072 1.00 54.50 86 ASN A C 1
ATOM 682 O O . ASN A 1 86 ? 11.204 -9.535 7.368 1.00 54.50 86 ASN A O 1
ATOM 686 N N . GLY A 1 87 ? 13.307 -9.369 6.645 1.00 50.38 87 GLY A N 1
ATOM 687 C CA . GLY A 1 87 ? 13.594 -10.810 6.707 1.00 50.38 87 GLY A CA 1
ATOM 688 C C . GLY A 1 87 ? 12.881 -11.694 5.673 1.00 50.38 87 GLY A C 1
ATOM 689 O O . GLY A 1 87 ? 13.120 -12.901 5.643 1.00 50.38 87 GLY A O 1
ATOM 690 N N . ALA A 1 88 ? 12.055 -11.135 4.783 1.00 56.69 88 ALA A N 1
ATOM 691 C CA . ALA A 1 88 ? 11.361 -11.902 3.754 1.00 56.69 88 ALA A CA 1
ATOM 692 C C . ALA A 1 88 ? 12.139 -11.906 2.424 1.00 56.69 88 ALA A C 1
ATOM 694 O O . ALA A 1 88 ? 12.385 -10.872 1.796 1.00 56.69 88 ALA A O 1
ATOM 695 N N . SER A 1 89 ? 12.506 -13.102 1.953 1.00 55.84 89 SER A N 1
ATOM 696 C CA . SER A 1 89 ? 13.236 -13.267 0.691 1.00 55.84 89 SER A CA 1
ATOM 697 C C . SER A 1 89 ? 12.375 -12.888 -0.519 1.00 55.84 89 SER A C 1
ATOM 699 O O . SER A 1 89 ? 11.199 -13.238 -0.623 1.00 55.84 89 SER A O 1
ATOM 701 N N . SER A 1 90 ? 12.979 -12.166 -1.463 1.00 67.69 90 SER A N 1
ATOM 702 C CA . SER A 1 90 ? 12.362 -11.717 -2.720 1.00 67.69 90 SER A CA 1
ATOM 703 C C . SER A 1 90 ? 13.278 -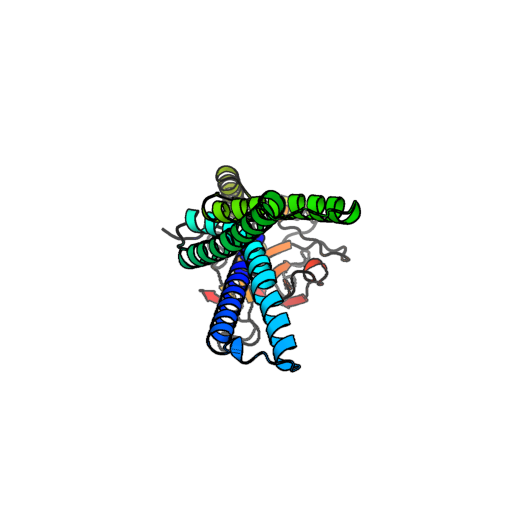11.906 -3.938 1.00 67.69 90 SER A C 1
ATOM 705 O O . SER A 1 90 ? 13.177 -11.196 -4.940 1.00 67.69 90 SER A O 1
ATOM 707 N N . TRP A 1 91 ? 14.191 -12.877 -3.854 1.00 75.56 91 TRP A N 1
ATOM 708 C CA . TRP A 1 91 ? 15.268 -13.090 -4.825 1.00 75.56 91 TRP A CA 1
ATOM 709 C C . TRP A 1 91 ? 14.784 -13.278 -6.274 1.00 75.56 91 TRP A C 1
ATOM 711 O O . TRP A 1 91 ? 15.362 -12.688 -7.184 1.00 75.56 91 TRP A O 1
ATOM 721 N N . LEU A 1 92 ? 13.676 -14.002 -6.484 1.00 77.44 92 LEU A N 1
ATOM 722 C CA . LEU A 1 92 ? 13.092 -14.226 -7.814 1.00 77.44 92 LEU A CA 1
ATOM 723 C C . LEU A 1 92 ? 12.763 -12.909 -8.536 1.00 77.44 92 LEU A C 1
ATOM 725 O O . LEU A 1 92 ? 13.183 -12.694 -9.670 1.00 77.44 92 LEU A O 1
ATOM 729 N N . TYR A 1 93 ? 12.061 -11.996 -7.864 1.00 73.62 93 TYR A N 1
ATOM 730 C CA . TYR A 1 93 ? 11.673 -10.717 -8.458 1.00 73.62 93 TYR A CA 1
ATOM 731 C C . TYR A 1 93 ? 12.880 -9.806 -8.701 1.00 73.62 93 TYR A C 1
ATOM 733 O O . TYR A 1 93 ? 12.916 -9.081 -9.691 1.00 73.62 93 TYR A O 1
ATOM 741 N N . ARG A 1 94 ? 13.913 -9.888 -7.851 1.00 75.56 94 ARG A N 1
ATOM 742 C CA . ARG A 1 94 ? 15.175 -9.167 -8.073 1.00 75.56 94 ARG A CA 1
ATOM 743 C C . ARG A 1 94 ? 15.886 -9.644 -9.339 1.00 75.56 94 ARG A C 1
ATOM 745 O O . ARG A 1 94 ? 16.410 -8.808 -10.069 1.00 75.56 94 ARG A O 1
ATOM 752 N N . ILE A 1 95 ? 15.858 -10.946 -9.635 1.00 79.12 95 ILE A N 1
ATOM 753 C CA . ILE A 1 95 ? 16.389 -11.484 -10.896 1.00 79.12 95 ILE A CA 1
ATOM 754 C C . ILE A 1 95 ? 15.562 -11.017 -12.088 1.00 79.12 95 ILE A C 1
ATOM 756 O O . ILE A 1 95 ? 16.141 -10.598 -13.084 1.00 79.12 95 ILE A O 1
ATOM 760 N N . ILE A 1 96 ? 14.231 -11.055 -11.995 1.00 79.50 96 ILE A N 1
ATOM 761 C CA . ILE A 1 96 ? 13.346 -10.601 -13.078 1.00 79.50 96 ILE A CA 1
ATOM 762 C C . ILE A 1 96 ? 13.645 -9.134 -13.429 1.00 79.50 96 ILE A C 1
ATOM 764 O O . ILE A 1 96 ? 13.878 -8.809 -14.594 1.00 79.50 96 ILE A O 1
ATOM 768 N N . ILE A 1 97 ? 13.738 -8.266 -12.415 1.00 78.12 97 ILE A N 1
ATOM 769 C CA . ILE A 1 97 ? 14.095 -6.848 -12.579 1.00 78.12 97 ILE A CA 1
ATOM 770 C C . ILE A 1 97 ? 15.504 -6.697 -13.157 1.00 78.12 97 ILE A C 1
ATOM 772 O O . ILE A 1 97 ? 15.718 -5.855 -14.033 1.00 78.12 97 ILE A O 1
ATOM 776 N N . PHE A 1 98 ? 16.458 -7.507 -12.688 1.00 80.19 98 PHE A N 1
ATOM 777 C CA . PHE A 1 98 ? 17.830 -7.502 -13.184 1.00 80.19 98 PHE A CA 1
ATOM 778 C C . PHE A 1 98 ? 17.877 -7.834 -14.676 1.00 80.19 98 PHE A C 1
ATOM 780 O O . PHE A 1 98 ? 18.373 -7.023 -15.451 1.00 80.19 98 PHE A O 1
ATOM 787 N N . ILE A 1 99 ? 17.308 -8.973 -15.082 1.00 77.50 99 ILE A N 1
ATOM 788 C CA . ILE A 1 99 ? 17.309 -9.450 -16.470 1.00 77.50 99 ILE A CA 1
ATOM 789 C C . ILE A 1 99 ? 16.594 -8.449 -17.378 1.00 77.50 99 ILE A C 1
ATOM 791 O O . ILE A 1 99 ? 17.152 -8.060 -18.402 1.00 77.50 99 ILE A O 1
ATOM 795 N N . GLY A 1 100 ? 15.397 -7.993 -16.995 1.00 74.62 100 GLY A N 1
ATOM 796 C CA . GLY A 1 100 ? 14.617 -7.051 -17.799 1.00 74.62 100 GLY A CA 1
ATOM 797 C C . GLY A 1 100 ? 15.322 -5.704 -17.985 1.00 74.62 100 GLY A C 1
ATOM 798 O O . GLY A 1 100 ? 15.472 -5.234 -19.114 1.00 74.62 100 GLY A O 1
ATOM 799 N N . SER A 1 101 ? 15.825 -5.110 -16.896 1.00 76.19 101 SER A N 1
ATOM 800 C CA . SER A 1 101 ? 16.510 -3.809 -16.952 1.00 76.19 101 SER A CA 1
ATOM 801 C C . SER A 1 101 ? 17.843 -3.890 -17.692 1.00 76.19 101 SER A C 1
ATOM 803 O O . SER A 1 101 ? 18.191 -2.967 -18.426 1.00 76.19 101 SER A O 1
ATOM 805 N N . TRP A 1 102 ? 18.587 -4.991 -17.540 1.00 77.94 102 TRP A N 1
ATOM 806 C CA . TRP A 1 102 ? 19.850 -5.183 -18.251 1.00 77.94 102 TRP A CA 1
ATOM 807 C C . TRP A 1 102 ? 19.653 -5.418 -19.737 1.00 77.94 102 TRP A C 1
ATOM 809 O O . TRP A 1 102 ? 20.332 -4.792 -20.543 1.00 77.94 102 TRP A O 1
ATOM 819 N N . LEU A 1 103 ? 18.725 -6.295 -20.111 1.00 75.19 103 LEU A N 1
ATOM 820 C CA . LEU A 1 103 ? 18.505 -6.631 -21.509 1.00 75.19 103 LEU A CA 1
ATOM 821 C C . LEU A 1 103 ? 17.979 -5.420 -22.288 1.00 75.19 103 LEU A C 1
ATOM 823 O O . LEU A 1 103 ? 18.521 -5.093 -23.343 1.00 75.19 103 LEU A O 1
ATOM 827 N N . PHE A 1 104 ? 17.014 -4.681 -21.734 1.00 75.31 104 PHE A N 1
ATOM 828 C CA . PHE A 1 104 ? 16.552 -3.437 -22.352 1.00 75.31 104 PHE A CA 1
ATOM 829 C C . PHE A 1 104 ? 17.616 -2.331 -22.295 1.00 75.31 104 PHE A C 1
ATOM 831 O O . PHE A 1 104 ? 17.796 -1.595 -23.265 1.00 75.31 104 PHE A O 1
ATOM 838 N N . GLY A 1 105 ? 18.380 -2.250 -21.201 1.00 78.75 105 GLY A N 1
ATOM 839 C CA . GLY A 1 105 ? 19.487 -1.308 -21.061 1.00 78.75 105 GLY A CA 1
ATOM 840 C C . GLY A 1 105 ? 20.569 -1.494 -22.129 1.00 78.75 105 GLY A C 1
ATOM 841 O O . GLY A 1 105 ? 20.992 -0.520 -22.751 1.00 78.75 105 GLY A O 1
ATOM 842 N N . LEU A 1 106 ? 20.961 -2.743 -22.398 1.00 78.50 106 LEU A N 1
ATOM 843 C CA . LEU A 1 106 ? 21.928 -3.108 -23.436 1.00 78.50 106 LEU A CA 1
ATOM 844 C C . LEU A 1 106 ? 21.394 -2.847 -24.846 1.00 78.50 106 LEU A C 1
ATOM 846 O O . LEU A 1 106 ? 22.126 -2.297 -25.664 1.00 78.50 106 LEU A O 1
ATOM 850 N N . ILE A 1 107 ? 20.132 -3.188 -25.134 1.00 77.56 107 ILE A N 1
ATOM 851 C CA . ILE A 1 107 ? 19.512 -2.917 -26.443 1.00 77.56 107 ILE A CA 1
ATOM 852 C C . ILE A 1 107 ? 19.435 -1.408 -26.696 1.00 77.56 107 ILE A C 1
ATOM 854 O O . ILE A 1 107 ? 19.821 -0.943 -27.768 1.00 77.56 107 ILE A O 1
ATOM 858 N N . SER A 1 108 ? 18.991 -0.635 -25.702 1.00 77.50 108 SER A N 1
ATOM 859 C CA . SER A 1 108 ? 18.903 0.825 -25.779 1.00 77.50 108 SER A CA 1
ATOM 860 C C . SER A 1 108 ? 20.279 1.457 -25.994 1.00 77.50 108 SER A C 1
ATOM 862 O O . SER A 1 108 ? 20.472 2.217 -26.943 1.00 77.50 108 SER A O 1
ATOM 864 N N . ALA A 1 109 ? 21.264 1.108 -25.159 1.00 78.75 109 ALA A N 1
ATOM 865 C CA . ALA A 1 109 ? 22.617 1.644 -25.278 1.00 78.75 109 ALA A CA 1
ATOM 866 C C . ALA A 1 109 ? 23.291 1.218 -26.590 1.00 78.75 109 ALA A C 1
ATOM 868 O O . ALA A 1 109 ? 23.879 2.053 -27.271 1.00 78.75 109 ALA A O 1
ATOM 869 N N . GLY A 1 110 ? 23.159 -0.053 -26.978 1.00 73.44 110 GLY A N 1
ATOM 870 C CA . GLY A 1 110 ? 23.708 -0.588 -28.221 1.00 73.44 110 GLY A CA 1
ATOM 871 C C . GLY A 1 110 ? 23.117 0.092 -29.453 1.00 73.44 110 GLY A C 1
ATOM 872 O O . GLY A 1 110 ? 23.866 0.521 -30.323 1.00 73.44 110 GLY A O 1
ATOM 873 N N . THR A 1 111 ? 21.795 0.278 -29.498 1.00 74.62 111 THR A N 1
ATOM 874 C CA . THR A 1 111 ? 21.127 0.984 -30.604 1.00 74.62 111 THR A CA 1
ATOM 875 C C . THR A 1 111 ? 21.591 2.436 -30.687 1.00 74.62 111 THR A C 1
ATOM 877 O O . THR A 1 111 ? 21.953 2.899 -31.766 1.00 74.62 111 THR A O 1
ATOM 880 N N . GLY A 1 112 ? 21.659 3.141 -29.553 1.00 72.06 112 GLY A N 1
ATOM 881 C CA . GLY A 1 112 ? 22.160 4.515 -29.517 1.00 72.06 112 GLY A CA 1
ATOM 882 C C . GLY A 1 112 ? 23.617 4.630 -29.981 1.00 72.06 112 GLY A C 1
ATOM 883 O O . GLY A 1 112 ? 23.932 5.517 -30.766 1.00 72.06 112 GLY A O 1
ATOM 884 N N . ILE A 1 113 ? 24.497 3.708 -29.571 1.00 76.38 113 ILE A N 1
ATOM 885 C CA . ILE A 1 113 ? 25.898 3.675 -30.025 1.00 76.38 113 ILE A CA 1
ATOM 886 C C . ILE A 1 113 ? 25.979 3.387 -31.527 1.00 76.38 113 ILE A C 1
ATOM 888 O O . ILE A 1 113 ? 26.703 4.084 -32.229 1.00 76.38 113 ILE A O 1
ATOM 892 N N . LEU A 1 114 ? 25.236 2.401 -32.035 1.00 73.62 114 LEU A N 1
ATOM 893 C CA . LEU A 1 114 ? 25.258 2.031 -33.454 1.00 73.62 114 LEU A CA 1
ATOM 894 C C . LEU A 1 114 ? 24.774 3.175 -34.352 1.00 73.62 114 LEU A C 1
ATOM 896 O O . LEU A 1 114 ? 25.412 3.471 -35.363 1.00 73.62 114 LEU A O 1
ATOM 900 N N . VAL A 1 115 ? 23.683 3.847 -33.973 1.00 72.62 115 VAL A N 1
ATOM 901 C CA . VAL A 1 115 ? 23.166 5.010 -34.710 1.00 72.62 115 VAL A CA 1
ATOM 902 C C . VAL A 1 115 ? 24.155 6.173 -34.638 1.00 72.62 115 VAL A C 1
ATOM 904 O O . VAL A 1 115 ? 24.450 6.779 -35.665 1.00 72.62 115 VAL A O 1
ATOM 907 N N . LEU A 1 116 ? 24.737 6.442 -33.465 1.00 76.88 116 LEU A N 1
ATOM 908 C CA . LEU A 1 116 ? 25.746 7.488 -33.303 1.00 76.88 116 LEU A CA 1
ATOM 909 C C . LEU A 1 116 ? 27.008 7.204 -34.132 1.00 76.88 116 LEU A C 1
ATOM 911 O O . LEU A 1 116 ? 27.525 8.108 -34.779 1.00 76.88 116 LEU A O 1
ATOM 915 N N . MET A 1 117 ? 27.487 5.958 -34.164 1.00 73.56 117 MET A N 1
ATOM 916 C CA . MET A 1 117 ? 28.634 5.561 -34.986 1.00 73.56 117 MET A CA 1
ATOM 917 C C . MET A 1 117 ? 28.345 5.720 -36.479 1.00 73.56 117 MET A C 1
ATOM 919 O O . MET A 1 117 ? 29.199 6.217 -37.205 1.00 73.56 117 MET A O 1
ATOM 923 N N . ASN A 1 118 ? 27.147 5.354 -36.935 1.00 76.44 118 ASN A N 1
ATOM 924 C CA . ASN A 1 118 ? 26.748 5.551 -38.328 1.00 76.44 118 ASN A CA 1
ATOM 925 C C . ASN A 1 118 ? 26.665 7.050 -38.681 1.00 76.44 118 ASN A C 1
ATOM 927 O O . ASN A 1 118 ? 27.171 7.484 -39.709 1.00 76.44 118 ASN A O 1
ATOM 931 N N . LEU A 1 119 ? 26.131 7.880 -37.783 1.00 73.56 119 LEU A N 1
ATOM 932 C CA . LEU A 1 119 ? 26.089 9.331 -37.981 1.00 73.56 119 LEU A CA 1
ATOM 933 C C . LEU A 1 119 ? 27.476 9.993 -37.947 1.00 73.56 119 LEU A C 1
ATOM 935 O O . LEU A 1 119 ? 27.661 11.007 -38.609 1.00 73.56 119 LEU A O 1
ATOM 939 N N . LEU A 1 120 ? 28.453 9.445 -37.221 1.00 76.19 120 LEU A N 1
ATOM 940 C CA . LEU A 1 120 ? 29.803 10.022 -37.116 1.00 76.19 120 LEU A CA 1
ATOM 941 C C . LEU A 1 120 ? 30.784 9.520 -38.185 1.00 76.19 120 LEU A C 1
ATOM 943 O O . LEU A 1 120 ? 31.662 10.274 -38.594 1.00 76.19 120 LEU A O 1
ATOM 947 N N . PHE A 1 121 ? 30.659 8.260 -38.606 1.00 76.06 121 PHE A N 1
ATOM 948 C CA . PHE A 1 121 ? 31.613 7.588 -39.499 1.00 76.06 121 PHE A CA 1
ATOM 949 C C . PHE A 1 121 ? 30.999 7.129 -40.828 1.00 76.06 121 PHE A C 1
ATOM 951 O O . PHE A 1 121 ? 31.699 6.537 -41.647 1.00 76.06 121 PHE A O 1
ATOM 958 N N . GLY A 1 122 ? 29.701 7.360 -41.032 1.00 67.06 122 GLY A N 1
ATOM 959 C CA . GLY A 1 122 ? 29.025 7.127 -42.303 1.00 67.06 122 GLY A CA 1
ATOM 960 C C . GLY A 1 122 ? 29.510 8.083 -43.390 1.00 67.06 122 GLY A C 1
ATOM 961 O O . GLY A 1 122 ? 30.021 9.168 -43.114 1.00 67.06 122 GLY A O 1
ATOM 962 N N . ASP A 1 123 ? 29.370 7.656 -44.640 1.00 64.62 123 ASP A N 1
ATOM 963 C CA . ASP A 1 123 ? 29.756 8.460 -45.793 1.00 64.62 123 ASP A CA 1
ATOM 964 C C . ASP A 1 123 ? 28.693 9.546 -46.036 1.00 64.62 123 ASP A C 1
ATOM 966 O O . ASP A 1 123 ? 27.565 9.256 -46.433 1.00 64.62 123 ASP A O 1
ATOM 970 N N . HIS A 1 124 ? 29.043 10.797 -45.730 1.00 65.00 124 HIS A N 1
ATOM 971 C CA . HIS A 1 124 ? 28.131 11.953 -45.720 1.00 65.00 124 HIS A CA 1
ATOM 972 C C . HIS A 1 124 ? 28.460 12.946 -46.832 1.00 65.00 124 HIS A C 1
ATOM 974 O O . HIS A 1 124 ? 28.461 14.163 -46.644 1.00 65.00 124 HIS A O 1
ATOM 980 N N . THR A 1 125 ? 28.811 12.410 -47.994 1.00 54.31 125 THR A N 1
ATOM 981 C CA . THR A 1 125 ? 29.403 13.155 -49.108 1.00 54.31 125 THR A CA 1
ATOM 982 C C . THR A 1 125 ? 28.437 14.129 -49.795 1.00 54.31 125 THR A C 1
ATOM 984 O O . THR A 1 125 ? 28.899 15.050 -50.464 1.00 54.31 125 THR A O 1
ATOM 987 N N . GLU A 1 126 ? 27.124 14.030 -49.547 1.00 57.19 126 GLU A N 1
ATOM 988 C CA . GLU A 1 126 ? 26.105 14.970 -50.046 1.00 57.19 126 GLU A CA 1
ATOM 989 C C . GLU A 1 126 ? 25.039 15.299 -48.977 1.00 57.19 126 GLU A C 1
ATOM 991 O O . GLU A 1 126 ? 23.886 14.887 -49.072 1.00 57.19 126 GLU A O 1
ATOM 996 N N . MET A 1 127 ? 25.402 16.042 -47.924 1.00 57.91 127 MET A N 1
ATOM 997 C CA . MET A 1 127 ? 24.431 16.479 -46.907 1.00 57.91 127 MET A CA 1
ATOM 998 C C . MET A 1 127 ? 23.677 17.744 -47.329 1.00 57.91 127 MET A C 1
ATOM 1000 O O . MET A 1 127 ? 24.251 18.832 -47.417 1.00 57.91 127 MET A O 1
ATOM 1004 N N . THR A 1 128 ? 22.359 17.637 -47.503 1.00 69.62 128 THR A N 1
ATOM 1005 C CA . THR A 1 128 ? 21.491 18.818 -47.596 1.00 69.62 128 THR A CA 1
ATOM 1006 C C . THR A 1 128 ? 21.268 19.439 -46.204 1.00 69.62 128 THR A C 1
ATOM 1008 O O . THR A 1 128 ? 21.422 18.765 -45.182 1.00 69.62 128 THR A O 1
ATOM 1011 N N . PRO A 1 129 ? 20.834 20.712 -46.096 1.00 68.69 129 PRO A N 1
ATOM 1012 C CA . PRO A 1 129 ? 20.507 21.323 -44.801 1.00 68.69 129 PRO A CA 1
ATOM 1013 C C . PRO A 1 129 ? 19.433 20.557 -44.013 1.00 68.69 129 PRO A C 1
ATOM 1015 O O . PRO A 1 129 ? 19.434 20.567 -42.785 1.00 68.69 129 PRO A O 1
ATOM 1018 N N . LYS A 1 130 ? 18.523 19.862 -44.708 1.00 68.00 130 LYS A N 1
ATOM 1019 C CA . LYS A 1 130 ? 17.513 18.994 -44.090 1.00 68.00 130 LYS A CA 1
ATOM 1020 C C . LYS A 1 130 ? 18.159 17.769 -43.438 1.00 68.00 130 LYS A C 1
ATOM 1022 O O . LYS A 1 130 ? 17.779 17.412 -42.326 1.00 68.00 130 LYS A O 1
ATOM 1027 N N . ASP A 1 131 ? 19.164 17.185 -44.085 1.00 68.31 131 ASP A N 1
ATOM 1028 C CA . ASP A 1 131 ? 19.913 16.038 -43.560 1.00 68.31 131 ASP A CA 1
ATOM 1029 C C . ASP A 1 131 ? 20.756 16.430 -42.345 1.00 68.31 131 ASP A C 1
ATOM 1031 O O . ASP A 1 131 ? 20.885 15.646 -41.410 1.00 68.31 131 ASP A O 1
ATOM 1035 N N . PHE A 1 132 ? 21.227 17.680 -42.287 1.00 70.00 132 PHE A N 1
ATOM 1036 C CA . PHE A 1 132 ? 21.884 18.229 -41.100 1.00 70.00 132 PHE A CA 1
ATOM 1037 C C . PHE A 1 132 ? 20.941 18.293 -39.884 1.00 70.00 132 PHE A C 1
ATOM 1039 O O . PHE A 1 132 ? 21.307 17.845 -38.797 1.00 70.00 132 PHE A O 1
ATOM 1046 N N . PHE A 1 133 ? 19.707 18.790 -40.046 1.00 70.81 133 PHE A N 1
ATOM 1047 C CA . PHE A 1 133 ? 18.718 18.811 -38.955 1.00 70.81 133 PHE A CA 1
ATOM 1048 C C . PHE A 1 133 ? 18.283 17.402 -38.528 1.00 70.81 133 PHE A C 1
ATOM 1050 O O . PHE A 1 133 ? 18.126 17.142 -37.334 1.00 70.81 133 PHE A O 1
ATOM 1057 N N . VAL A 1 134 ? 18.118 16.485 -39.485 1.00 71.00 134 VAL A N 1
ATOM 1058 C CA . VAL A 1 134 ? 17.800 15.075 -39.211 1.00 71.00 134 VAL A CA 1
ATOM 1059 C C . VAL A 1 134 ? 18.962 14.379 -38.494 1.00 71.00 134 VAL A C 1
ATOM 1061 O O . VAL A 1 134 ? 18.731 13.652 -37.530 1.00 71.00 134 VAL A O 1
ATOM 1064 N N . GLY A 1 135 ? 20.204 14.654 -38.893 1.00 69.56 135 GLY A N 1
ATOM 1065 C CA . GLY A 1 135 ? 21.411 14.163 -38.232 1.00 69.56 135 GLY A CA 1
ATOM 1066 C C . GLY A 1 135 ? 21.545 14.688 -36.804 1.00 69.56 135 GLY A C 1
ATOM 1067 O O . GLY A 1 135 ? 21.790 13.907 -35.888 1.00 69.56 135 GLY A O 1
ATOM 1068 N N . LEU A 1 136 ? 21.291 15.982 -36.580 1.00 76.88 136 LEU A N 1
ATOM 1069 C CA . LEU A 1 136 ? 21.304 16.585 -35.245 1.00 76.88 136 LEU A CA 1
ATOM 1070 C C . LEU A 1 136 ? 20.251 15.944 -34.328 1.00 76.88 136 LEU A C 1
ATOM 1072 O O . LEU A 1 136 ? 20.563 15.563 -33.199 1.00 76.88 136 LEU A O 1
ATOM 1076 N N . LEU A 1 137 ? 19.022 15.764 -34.823 1.00 76.00 137 LEU A N 1
ATOM 1077 C CA . LEU A 1 137 ? 17.966 15.055 -34.099 1.00 76.00 137 LEU A CA 1
ATOM 1078 C C . LEU A 1 137 ? 18.368 13.602 -33.804 1.00 76.00 137 LEU A C 1
ATOM 1080 O O . LEU A 1 137 ? 18.168 13.124 -32.688 1.00 76.00 137 LEU A O 1
ATOM 1084 N N . GLY A 1 138 ? 18.982 12.921 -34.773 1.00 72.81 138 GLY A N 1
ATOM 1085 C CA . GLY A 1 138 ? 19.512 11.568 -34.623 1.00 72.81 138 GLY A CA 1
ATOM 1086 C C . GLY A 1 138 ? 20.582 11.463 -33.534 1.00 72.81 138 GLY A C 1
ATOM 1087 O O . GLY A 1 138 ? 20.545 10.527 -32.736 1.00 72.81 138 GLY A O 1
ATOM 1088 N N . VAL A 1 139 ? 21.484 12.443 -33.431 1.00 79.44 139 VAL A N 1
ATOM 1089 C CA . VAL A 1 139 ? 22.493 12.516 -32.360 1.00 79.44 139 VAL A CA 1
ATOM 1090 C C . VAL A 1 139 ? 21.833 12.696 -30.993 1.00 79.44 139 VAL A C 1
ATOM 1092 O O . VAL A 1 139 ? 22.143 11.943 -30.069 1.00 79.44 139 VAL A O 1
ATOM 1095 N N . PHE A 1 140 ? 20.894 13.638 -30.850 1.00 82.25 140 PHE A N 1
ATOM 1096 C CA . PHE A 1 140 ? 20.187 13.854 -29.581 1.00 82.25 140 PHE A CA 1
ATOM 1097 C C . PHE A 1 140 ? 19.391 12.621 -29.142 1.00 82.25 140 PHE A C 1
ATOM 1099 O O . PHE A 1 140 ? 19.466 12.226 -27.977 1.00 82.25 140 PHE A O 1
ATOM 1106 N N . LEU A 1 141 ? 18.681 11.978 -30.071 1.00 75.25 141 LEU A N 1
ATOM 1107 C CA . LEU A 1 141 ? 17.967 10.731 -29.801 1.00 75.25 141 LEU A CA 1
ATOM 1108 C C . LEU A 1 141 ? 18.935 9.620 -29.381 1.00 75.25 141 LEU A C 1
ATOM 1110 O O . LEU A 1 141 ? 18.690 8.944 -28.385 1.00 75.25 141 LEU A O 1
ATOM 1114 N N . SER A 1 142 ? 20.065 9.476 -30.076 1.00 76.81 142 SER A N 1
ATOM 1115 C CA . SER A 1 142 ? 21.085 8.463 -29.771 1.00 76.81 142 SER A CA 1
ATOM 1116 C C . SER A 1 142 ? 21.685 8.653 -28.379 1.00 76.81 142 SER A C 1
ATOM 1118 O O . SER A 1 142 ? 21.764 7.699 -27.606 1.00 76.81 142 SER A O 1
ATOM 1120 N N . LEU A 1 143 ? 22.043 9.888 -28.014 1.00 83.25 143 LEU A N 1
ATOM 1121 C CA . LEU A 1 143 ? 22.509 10.222 -26.666 1.00 83.25 143 LEU A CA 1
ATOM 1122 C C . LEU A 1 143 ? 21.435 9.938 -25.608 1.00 83.25 143 LEU A C 1
ATOM 1124 O O . LEU A 1 143 ? 21.757 9.425 -24.535 1.00 83.25 143 LEU A O 1
ATOM 1128 N N . GLY A 1 144 ? 20.163 10.200 -25.922 1.00 78.75 144 GLY A N 1
ATOM 1129 C CA . GLY A 1 144 ? 19.026 9.837 -25.078 1.00 78.75 144 GLY A CA 1
ATOM 1130 C C . GLY A 1 144 ? 18.928 8.328 -24.831 1.00 78.75 144 GLY A C 1
ATOM 1131 O O . GLY A 1 144 ? 18.825 7.903 -23.681 1.00 78.75 144 GLY A O 1
ATOM 1132 N N . PHE A 1 145 ? 19.041 7.508 -25.880 1.00 78.12 145 PHE A N 1
ATOM 1133 C CA . PHE A 1 145 ? 19.031 6.043 -25.774 1.00 78.12 145 PHE A CA 1
ATOM 1134 C C . PHE A 1 145 ? 20.240 5.489 -25.006 1.00 78.12 145 PHE A C 1
ATOM 1136 O O . PHE A 1 145 ? 20.084 4.560 -24.207 1.00 78.12 145 PHE A O 1
ATOM 1143 N N . ILE A 1 146 ? 21.431 6.073 -25.181 1.00 81.50 146 ILE A N 1
ATOM 1144 C CA . ILE A 1 146 ? 22.631 5.708 -24.408 1.00 81.50 146 ILE A CA 1
ATOM 1145 C C . ILE A 1 146 ? 22.431 6.037 -22.928 1.00 81.50 146 ILE A C 1
ATOM 1147 O O . ILE A 1 146 ? 22.658 5.185 -22.067 1.00 81.50 146 ILE A O 1
ATOM 1151 N N . TYR A 1 147 ? 21.968 7.251 -22.621 1.00 83.56 147 TYR A N 1
ATOM 1152 C CA . TYR A 1 147 ? 21.717 7.684 -21.248 1.00 83.56 147 TYR A CA 1
ATOM 1153 C C . TYR A 1 147 ? 20.651 6.822 -20.563 1.00 83.56 147 TYR A C 1
ATOM 1155 O O . TYR A 1 147 ? 20.853 6.366 -19.435 1.00 83.56 147 TYR A O 1
ATOM 1163 N N . MET A 1 148 ? 19.536 6.562 -21.251 1.00 78.56 148 MET A N 1
ATOM 1164 C CA . MET A 1 148 ? 18.471 5.694 -20.755 1.00 78.56 148 MET A CA 1
ATOM 1165 C C . MET A 1 148 ? 18.998 4.279 -20.501 1.00 78.56 148 MET A C 1
ATOM 1167 O O . MET A 1 148 ? 18.809 3.747 -19.409 1.00 78.56 148 MET A O 1
ATOM 1171 N N . GLY A 1 149 ? 19.732 3.702 -21.458 1.00 79.44 149 GLY A N 1
ATOM 1172 C CA . GLY A 1 149 ? 20.319 2.372 -21.317 1.00 79.44 149 GLY A CA 1
ATOM 1173 C C . GLY A 1 149 ? 21.260 2.270 -20.115 1.00 79.44 149 GLY A C 1
ATOM 1174 O O . GLY A 1 149 ? 21.153 1.350 -19.305 1.00 79.44 149 GLY A O 1
ATOM 1175 N N . TRP A 1 150 ? 22.109 3.280 -19.924 1.00 82.75 150 TRP A N 1
ATOM 1176 C CA . TRP A 1 150 ? 23.000 3.375 -18.770 1.00 82.75 150 TRP A CA 1
ATOM 1177 C C . TRP A 1 150 ? 22.246 3.449 -17.435 1.00 82.75 150 TRP A C 1
ATOM 1179 O O . TRP A 1 150 ? 22.599 2.759 -16.478 1.00 82.75 150 TRP A O 1
ATOM 1189 N N . LYS A 1 151 ? 21.174 4.248 -17.352 1.00 80.38 151 LYS A N 1
ATOM 1190 C CA . LYS A 1 151 ? 20.349 4.349 -16.136 1.00 80.38 151 LYS A CA 1
ATOM 1191 C C . LYS A 1 151 ? 19.668 3.033 -15.777 1.00 80.38 151 LYS A C 1
ATOM 1193 O O . LYS A 1 151 ? 19.593 2.697 -14.597 1.00 80.38 151 LYS A O 1
ATOM 1198 N N . LEU A 1 152 ? 19.220 2.281 -16.774 1.00 80.12 152 LEU A N 1
ATOM 1199 C CA . LEU A 1 152 ? 18.579 0.985 -16.577 1.00 80.12 152 LEU A CA 1
ATOM 1200 C C . LEU A 1 152 ? 19.557 -0.088 -16.105 1.00 80.12 152 LEU A C 1
ATOM 1202 O O . LEU A 1 152 ? 19.218 -0.869 -15.223 1.00 80.12 152 LEU A O 1
ATOM 1206 N N . LEU A 1 153 ? 20.798 -0.071 -16.595 1.00 81.19 153 LEU A N 1
ATOM 1207 C CA . LEU A 1 153 ? 21.855 -0.964 -16.105 1.00 81.19 153 LEU A CA 1
ATOM 1208 C C . LEU A 1 153 ? 22.182 -0.728 -14.622 1.00 81.19 153 LEU A C 1
ATOM 1210 O O . LEU A 1 153 ? 22.527 -1.666 -13.905 1.00 81.19 153 LEU A O 1
ATOM 1214 N N . GLN A 1 154 ? 22.042 0.513 -14.147 1.00 80.00 154 GLN A N 1
ATOM 1215 C CA . GLN A 1 154 ? 22.259 0.883 -12.743 1.00 80.00 154 GLN A CA 1
ATOM 1216 C C . GLN A 1 154 ? 21.061 0.575 -11.833 1.00 80.00 154 GLN A C 1
ATOM 1218 O O . GLN A 1 154 ? 21.221 0.476 -10.613 1.00 80.00 154 GLN A O 1
ATOM 1223 N N . LEU A 1 155 ? 19.864 0.440 -12.405 1.00 77.50 155 LEU A N 1
ATOM 1224 C CA . LEU A 1 155 ? 18.605 0.321 -11.674 1.00 77.50 155 LEU A CA 1
ATOM 1225 C C . LEU A 1 155 ? 18.571 -0.858 -10.689 1.00 77.50 155 LEU A C 1
ATOM 1227 O O . LEU A 1 155 ? 18.153 -0.628 -9.557 1.00 77.50 155 LEU A O 1
ATOM 1231 N N . PRO A 1 156 ? 19.067 -2.069 -11.012 1.00 71.81 156 PRO A N 1
ATOM 1232 C CA . PRO A 1 156 ? 19.073 -3.192 -10.071 1.00 71.81 156 PRO A CA 1
ATOM 1233 C C . PRO A 1 156 ? 19.983 -2.979 -8.853 1.00 71.81 156 PRO A C 1
ATOM 1235 O O . PRO A 1 156 ? 19.747 -3.569 -7.802 1.00 71.81 156 PRO A O 1
ATOM 1238 N N . PHE A 1 157 ? 21.015 -2.138 -8.983 1.00 73.62 157 PHE A N 1
ATOM 1239 C CA . PHE A 1 157 ? 22.051 -1.948 -7.961 1.00 73.62 157 PHE A CA 1
ATOM 1240 C C . PHE A 1 157 ? 21.784 -0.760 -7.032 1.00 73.62 157 PHE A C 1
ATOM 1242 O O . PHE A 1 157 ? 22.262 -0.728 -5.899 1.00 73.62 157 PHE A O 1
ATOM 1249 N N . LYS A 1 158 ? 21.033 0.242 -7.494 1.00 71.88 158 LYS A N 1
ATOM 1250 C CA . LYS A 1 158 ? 20.708 1.432 -6.698 1.00 71.88 158 LYS A CA 1
ATOM 1251 C C . LYS A 1 158 ? 19.669 1.075 -5.643 1.00 71.88 158 LYS A C 1
ATOM 1253 O O . LYS A 1 158 ? 18.631 0.593 -6.044 1.00 71.88 158 LYS A O 1
ATOM 1258 N N . ARG A 1 159 ? 19.836 1.354 -4.345 1.00 62.22 159 ARG A N 1
ATOM 1259 C CA . ARG A 1 159 ? 18.727 1.213 -3.367 1.00 62.22 159 ARG A CA 1
ATOM 1260 C C . ARG A 1 159 ? 17.676 2.304 -3.592 1.00 62.22 159 ARG A C 1
ATOM 1262 O O . ARG A 1 159 ? 18.038 3.455 -3.827 1.00 62.22 159 ARG A O 1
ATOM 1269 N N . MET A 1 160 ? 16.396 1.943 -3.549 1.00 62.38 160 MET A N 1
ATOM 1270 C CA . MET A 1 160 ? 15.285 2.896 -3.656 1.00 62.38 160 MET A CA 1
ATOM 1271 C C . MET A 1 160 ? 14.353 2.668 -2.467 1.00 62.38 160 MET A C 1
ATOM 1273 O O . MET A 1 160 ? 13.488 1.813 -2.556 1.00 62.38 160 MET A O 1
ATOM 1277 N N . SER A 1 161 ? 14.537 3.377 -1.351 1.00 54.88 161 SER A N 1
ATOM 1278 C CA . SER A 1 161 ? 13.538 3.394 -0.273 1.00 54.88 161 SER A CA 1
ATOM 1279 C C . SER A 1 161 ? 12.743 4.697 -0.338 1.00 54.88 161 SER A C 1
ATOM 1281 O O . SER A 1 161 ? 13.303 5.765 -0.587 1.00 54.88 161 SER A O 1
ATOM 1283 N N . THR A 1 162 ? 11.425 4.596 -0.182 1.00 52.53 162 THR A N 1
ATOM 1284 C CA . THR A 1 162 ? 10.486 5.730 -0.144 1.00 52.53 162 THR A CA 1
ATOM 1285 C C . THR A 1 162 ? 10.493 6.439 1.211 1.00 52.53 162 THR A C 1
ATOM 1287 O O . THR A 1 162 ? 10.194 7.627 1.274 1.00 52.53 162 THR A O 1
ATOM 1290 N N . THR A 1 163 ? 10.886 5.739 2.274 1.00 52.78 163 THR A N 1
ATOM 1291 C CA . THR A 1 163 ? 11.044 6.252 3.640 1.00 52.78 163 THR A CA 1
ATOM 1292 C C . THR A 1 163 ? 12.414 5.861 4.199 1.00 52.78 163 THR A C 1
ATOM 1294 O O . THR A 1 163 ? 13.156 5.064 3.607 1.00 52.78 163 THR A O 1
ATOM 1297 N N . THR A 1 164 ? 12.804 6.487 5.308 1.00 56.47 164 THR A N 1
ATOM 1298 C CA . THR A 1 164 ? 14.016 6.110 6.050 1.00 56.47 164 THR A CA 1
ATOM 1299 C C . THR A 1 164 ? 13.663 5.144 7.180 1.00 56.47 164 THR A C 1
ATOM 1301 O O . THR A 1 164 ? 12.632 5.301 7.823 1.00 56.47 164 THR A O 1
ATOM 1304 N N . GLU A 1 165 ? 14.552 4.197 7.483 1.00 52.12 165 GLU A N 1
ATOM 1305 C CA . GLU A 1 165 ? 14.387 3.203 8.563 1.00 52.12 165 GLU A CA 1
ATOM 1306 C C . GLU A 1 165 ? 14.003 3.837 9.915 1.00 52.12 165 GLU A C 1
ATOM 1308 O O . GLU A 1 165 ? 13.194 3.302 10.670 1.00 52.12 165 GLU A O 1
ATOM 1313 N N . ALA A 1 166 ? 14.536 5.029 10.198 1.00 58.78 166 ALA A N 1
ATOM 1314 C CA . ALA A 1 166 ? 14.217 5.787 11.403 1.00 58.78 166 ALA A CA 1
ATOM 1315 C C . ALA A 1 166 ? 12.757 6.277 11.441 1.00 58.78 166 ALA A C 1
ATOM 1317 O O . ALA A 1 166 ? 12.147 6.297 12.507 1.00 58.78 166 ALA A O 1
ATOM 1318 N N . GLN A 1 167 ? 12.193 6.665 10.294 1.00 59.47 167 GLN A N 1
ATOM 1319 C CA . GLN A 1 167 ? 10.795 7.096 10.194 1.00 59.47 167 GLN A CA 1
ATOM 1320 C C . GLN A 1 167 ? 9.842 5.916 10.375 1.00 59.47 167 GLN A C 1
ATOM 1322 O O . GLN A 1 167 ? 8.834 6.044 11.065 1.00 59.47 167 GLN A O 1
ATOM 1327 N N . ASP A 1 168 ? 10.198 4.762 9.819 1.00 55.12 168 ASP A N 1
ATOM 1328 C CA . ASP A 1 168 ? 9.381 3.550 9.884 1.00 55.12 168 ASP A CA 1
ATOM 1329 C C . ASP A 1 168 ? 9.318 3.004 11.309 1.00 55.12 168 ASP A C 1
ATOM 1331 O O . ASP A 1 168 ? 8.246 2.672 11.817 1.00 55.12 168 ASP A O 1
ATOM 1335 N N . LYS A 1 169 ? 10.471 2.994 11.986 1.00 64.25 169 LYS A N 1
ATOM 1336 C CA . LYS A 1 169 ? 10.569 2.627 13.396 1.00 64.25 169 LYS A CA 1
ATOM 1337 C C . LYS A 1 169 ? 9.759 3.574 14.282 1.00 64.25 169 LYS A C 1
ATOM 1339 O O . LYS A 1 169 ? 8.971 3.106 15.095 1.00 64.25 169 LYS A O 1
ATOM 1344 N N . ALA A 1 170 ? 9.891 4.887 14.088 1.00 70.75 170 ALA A N 1
ATOM 1345 C CA . ALA A 1 170 ? 9.156 5.873 14.880 1.00 70.75 170 ALA A CA 1
ATOM 1346 C C . ALA A 1 170 ? 7.634 5.781 14.674 1.00 70.75 170 ALA A C 1
ATOM 1348 O O . ALA A 1 170 ? 6.867 5.896 15.628 1.00 70.75 170 ALA A O 1
ATOM 1349 N N . ALA A 1 171 ? 7.181 5.556 13.437 1.00 67.25 171 ALA A N 1
ATOM 1350 C CA . ALA A 1 171 ? 5.764 5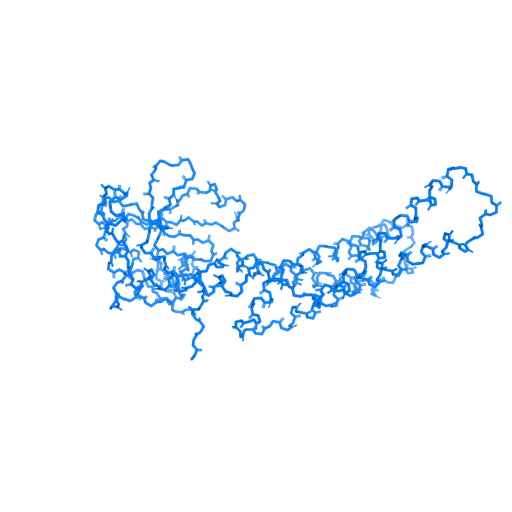.383 13.133 1.00 67.25 171 ALA A CA 1
ATOM 1351 C C . ALA A 1 171 ? 5.192 4.127 13.799 1.00 67.25 171 ALA A C 1
ATOM 1353 O O . ALA A 1 171 ? 4.095 4.166 14.355 1.00 67.25 171 ALA A O 1
ATOM 1354 N N . ARG A 1 172 ? 5.956 3.033 13.797 1.00 68.00 172 ARG A N 1
ATOM 1355 C CA . ARG A 1 172 ? 5.565 1.796 14.464 1.00 68.00 172 ARG A CA 1
ATOM 1356 C C . ARG A 1 172 ? 5.528 1.933 15.983 1.00 68.00 172 ARG A C 1
ATOM 1358 O O . ARG A 1 172 ? 4.540 1.540 16.588 1.00 68.00 172 ARG A O 1
ATOM 1365 N N . GLU A 1 173 ? 6.558 2.518 16.587 1.00 77.31 173 GLU A N 1
ATOM 1366 C CA . GLU A 1 173 ? 6.579 2.775 18.032 1.00 77.31 173 GLU A CA 1
ATOM 1367 C C . GLU A 1 173 ? 5.379 3.639 18.446 1.00 77.31 173 GLU A C 1
ATOM 1369 O O . GLU A 1 173 ? 4.724 3.356 19.447 1.00 77.31 173 GLU A O 1
ATOM 1374 N N . LYS A 1 174 ? 5.025 4.646 17.634 1.00 80.00 174 LYS A N 1
ATOM 1375 C CA . LYS A 1 174 ? 3.823 5.462 17.850 1.00 80.00 174 LYS A CA 1
ATOM 1376 C C . LYS A 1 174 ? 2.537 4.633 17.757 1.00 80.00 174 LYS A C 1
ATOM 1378 O O . LYS A 1 174 ? 1.629 4.837 18.558 1.00 80.00 174 LYS A O 1
ATOM 1383 N N . TRP A 1 175 ? 2.452 3.718 16.795 1.00 79.06 175 TRP A N 1
ATOM 1384 C CA . TRP A 1 175 ? 1.291 2.847 16.600 1.00 79.06 175 TRP A CA 1
ATOM 1385 C C . TRP A 1 175 ? 1.105 1.853 17.750 1.00 79.06 175 TRP A C 1
ATOM 1387 O O . TRP A 1 175 ? 0.017 1.757 18.312 1.00 79.06 175 TRP A O 1
ATOM 1397 N N . GLU A 1 176 ? 2.170 1.158 18.150 1.00 80.25 176 GLU A N 1
ATOM 1398 C CA . GLU A 1 176 ? 2.154 0.225 19.283 1.00 80.25 176 GLU A CA 1
ATOM 1399 C C . GLU A 1 176 ? 1.806 0.946 20.587 1.00 80.25 176 GLU A C 1
ATOM 1401 O O . GLU A 1 176 ? 0.951 0.488 21.345 1.00 80.25 176 GLU A O 1
ATOM 1406 N N . HIS A 1 177 ? 2.391 2.125 20.813 1.00 84.00 177 HIS A N 1
ATOM 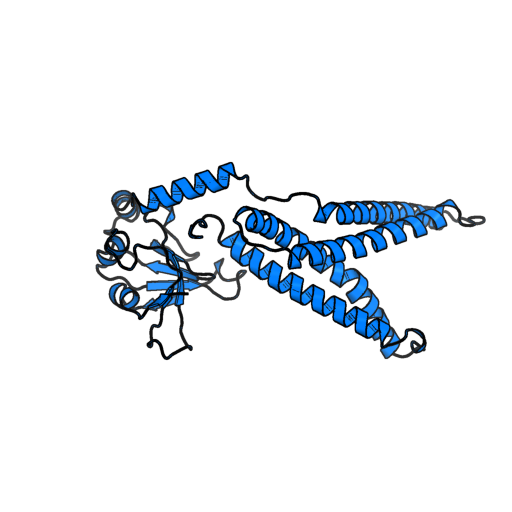1407 C CA . HIS A 1 177 ? 2.033 2.967 21.948 1.00 84.00 177 HIS A CA 1
ATOM 1408 C C . HIS A 1 177 ? 0.544 3.345 21.931 1.00 84.00 177 HIS A C 1
ATOM 1410 O O . HIS A 1 177 ? -0.111 3.299 22.968 1.00 84.00 177 HIS A O 1
ATOM 1416 N N . ALA A 1 178 ? -0.014 3.686 20.767 1.00 84.81 178 ALA A N 1
ATOM 1417 C CA . ALA A 1 178 ? -1.430 4.024 20.621 1.00 84.81 178 ALA A CA 1
ATOM 1418 C C . ALA A 1 178 ? -2.375 2.828 20.844 1.00 84.81 178 ALA A C 1
ATOM 1420 O O . ALA A 1 178 ? -3.499 3.015 21.305 1.00 84.81 178 ALA A O 1
ATOM 1421 N N . LEU A 1 179 ? -1.940 1.600 20.541 1.00 81.62 179 LEU A N 1
ATOM 1422 C CA . LEU A 1 179 ? -2.703 0.390 20.865 1.00 81.62 179 LEU A CA 1
ATOM 1423 C C . LEU A 1 179 ? -2.753 0.141 22.375 1.00 81.62 179 LEU A C 1
ATOM 1425 O O . LEU A 1 179 ? -3.804 -0.225 22.897 1.00 81.62 179 LEU A O 1
ATOM 1429 N N . LEU A 1 180 ? -1.629 0.351 23.063 1.00 83.62 180 LEU A N 1
ATOM 1430 C CA . LEU A 1 180 ? -1.510 0.170 24.514 1.00 83.62 180 LEU A CA 1
ATOM 1431 C C . LEU A 1 180 ? -2.171 1.298 25.312 1.00 83.62 180 LEU A C 1
ATOM 1433 O O . LEU A 1 180 ? -2.610 1.084 26.443 1.00 83.62 180 LEU A O 1
ATOM 1437 N N . HIS A 1 181 ? -2.263 2.490 24.724 1.00 86.88 181 HIS A N 1
ATOM 1438 C CA . HIS A 1 181 ? -2.854 3.673 25.340 1.00 86.88 181 HIS A CA 1
ATOM 1439 C C . HIS A 1 181 ? -3.966 4.265 24.458 1.00 86.88 181 HIS A C 1
ATOM 1441 O O . HIS A 1 181 ? -3.765 5.319 23.851 1.00 86.88 181 HIS A O 1
ATOM 1447 N N . PRO A 1 182 ? -5.144 3.610 24.389 1.00 88.50 182 PRO A N 1
ATOM 1448 C CA . PRO A 1 182 ? -6.290 4.122 23.644 1.00 88.50 182 PRO A CA 1
ATOM 1449 C C . PRO A 1 182 ? -6.749 5.492 24.167 1.00 88.50 182 PRO A C 1
ATOM 1451 O O . PRO A 1 182 ? -6.944 5.681 25.368 1.00 88.50 182 PRO A O 1
ATOM 1454 N N . GLU A 1 183 ? -7.006 6.439 23.269 1.00 91.94 183 GLU A N 1
ATOM 1455 C CA . GLU A 1 183 ? -7.425 7.810 23.587 1.00 91.94 183 GLU A CA 1
ATOM 1456 C C . GLU A 1 183 ? -8.958 7.960 23.520 1.00 91.94 183 GLU A C 1
ATOM 1458 O O . GLU A 1 183 ? -9.495 8.844 22.846 1.00 91.94 183 GLU A O 1
ATOM 1463 N N . PHE A 1 184 ? -9.697 7.084 24.212 1.00 93.25 184 PHE A N 1
ATOM 1464 C CA . PHE A 1 184 ? -11.165 7.061 24.134 1.00 93.25 184 PHE A CA 1
ATOM 1465 C C . PHE A 1 184 ? -11.812 8.396 24.506 1.00 93.25 184 PHE A C 1
ATOM 1467 O O . PHE A 1 184 ? -12.712 8.849 23.806 1.00 93.25 184 PHE A O 1
ATOM 1474 N N . GLU A 1 185 ? -11.334 9.046 25.567 1.00 93.31 185 GLU A N 1
ATOM 1475 C CA . GLU A 1 185 ? -11.881 10.330 26.018 1.00 93.31 185 GLU A CA 1
ATOM 1476 C C . GLU A 1 185 ? -11.711 11.428 24.956 1.00 93.31 185 GLU A C 1
ATOM 1478 O O . GLU A 1 185 ? -12.620 12.230 24.731 1.00 93.31 185 GLU A O 1
ATOM 1483 N N . ALA A 1 186 ? -10.570 11.448 24.258 1.00 92.44 186 ALA A N 1
ATOM 1484 C CA . ALA A 1 186 ? -10.310 12.409 23.189 1.00 92.44 186 ALA A CA 1
ATOM 1485 C C . ALA A 1 186 ? -11.223 12.164 21.978 1.00 92.44 186 ALA A C 1
ATOM 1487 O O . ALA A 1 186 ? -11.753 13.117 21.396 1.00 92.44 186 ALA A O 1
ATOM 1488 N N . LEU A 1 187 ? -11.447 10.893 21.628 1.00 92.62 187 LEU A N 1
ATOM 1489 C CA . LEU A 1 187 ? -12.393 10.491 20.588 1.00 92.62 187 LEU A CA 1
ATOM 1490 C C . LEU A 1 187 ? -13.828 10.904 20.930 1.00 92.62 187 LEU A C 1
ATOM 1492 O O . LEU A 1 187 ? -14.477 11.565 20.121 1.00 92.62 187 LEU A O 1
ATOM 1496 N N . GLU A 1 188 ? -14.310 10.563 22.125 1.00 95.06 188 GLU A N 1
ATOM 1497 C CA . GLU A 1 188 ? -15.670 10.885 22.581 1.00 95.06 188 GLU A CA 1
ATOM 1498 C C . GLU A 1 188 ? -15.906 12.395 22.634 1.00 95.06 188 GLU A C 1
ATOM 1500 O O . GLU A 1 188 ? -16.926 12.886 22.149 1.00 95.06 188 GLU A O 1
ATOM 1505 N N . SER A 1 189 ? -14.924 13.149 23.134 1.00 93.94 189 SER A N 1
ATOM 1506 C CA . SER A 1 189 ? -14.952 14.614 23.149 1.00 93.94 189 SER A CA 1
ATOM 1507 C C . SER A 1 189 ? -15.034 15.206 21.735 1.00 93.94 189 SER A C 1
ATOM 1509 O O . SER A 1 189 ? -15.834 16.105 21.474 1.00 93.94 189 SER A O 1
ATOM 1511 N N . THR A 1 190 ? -14.263 14.664 20.787 1.00 92.81 190 THR A N 1
ATOM 1512 C CA . THR A 1 190 ? -14.226 15.151 19.395 1.00 92.81 190 THR A CA 1
ATOM 1513 C C . THR A 1 190 ? -15.484 14.788 18.603 1.00 92.81 190 THR A C 1
ATOM 1515 O O . THR A 1 190 ? -15.916 15.546 17.727 1.00 92.81 190 THR A O 1
ATOM 1518 N N . LEU A 1 191 ? -16.067 13.621 18.880 1.00 91.88 191 LEU A N 1
ATOM 1519 C CA . LEU A 1 191 ? -17.291 13.139 18.241 1.00 91.88 191 LEU A CA 1
ATOM 1520 C C . LEU A 1 191 ? -18.554 13.723 18.894 1.00 91.88 191 LEU A C 1
ATOM 1522 O O . LEU A 1 191 ? -19.600 13.763 18.252 1.00 91.88 191 LEU A O 1
ATOM 1526 N N . GLY A 1 192 ? -18.460 14.194 20.141 1.00 92.50 192 GLY A N 1
ATOM 1527 C CA . GLY A 1 192 ? -19.597 14.686 20.922 1.00 92.50 192 GLY A CA 1
ATOM 1528 C C . GLY A 1 192 ? -20.575 13.582 21.339 1.00 92.50 192 GLY A C 1
ATOM 1529 O O . GLY A 1 192 ? -21.713 13.881 21.697 1.00 92.50 192 GLY A O 1
ATOM 1530 N N . VAL A 1 193 ? -20.154 12.317 21.267 1.00 92.94 193 VAL A N 1
ATOM 1531 C CA . VAL A 1 193 ? -20.954 11.127 21.588 1.00 92.94 193 VAL A CA 1
ATOM 1532 C C . VAL A 1 193 ? -20.097 10.095 22.311 1.00 92.94 193 VAL A C 1
ATOM 1534 O O . VAL A 1 193 ? -18.879 10.053 22.138 1.00 92.94 193 VAL A O 1
ATOM 1537 N N . THR A 1 194 ? -20.739 9.236 23.099 1.00 93.31 194 THR A N 1
ATOM 1538 C CA . THR A 1 194 ? -20.078 8.095 23.735 1.00 93.31 194 THR A CA 1
ATOM 1539 C C . THR A 1 194 ? -19.786 7.000 22.714 1.00 93.31 194 THR A C 1
ATOM 1541 O O . THR A 1 194 ? -20.624 6.676 21.869 1.00 93.31 194 THR A O 1
ATOM 1544 N N . LEU A 1 195 ? -18.599 6.405 22.806 1.00 93.94 195 LEU A N 1
ATOM 1545 C CA . LEU A 1 195 ? -18.215 5.253 22.003 1.00 93.94 195 LEU A CA 1
ATOM 1546 C C . LEU A 1 195 ? -18.910 3.984 22.530 1.00 93.94 195 LEU A C 1
ATOM 1548 O O . LEU A 1 195 ? -19.030 3.827 23.751 1.00 93.94 195 LEU A O 1
ATOM 1552 N N . PRO A 1 196 ? -19.305 3.047 21.648 1.00 94.19 196 PRO A N 1
ATOM 1553 C CA . PRO A 1 196 ? -19.941 1.794 22.049 1.00 94.19 196 PRO A CA 1
ATOM 1554 C C . PRO A 1 196 ? -19.085 0.988 23.027 1.00 94.19 196 PRO A C 1
ATOM 1556 O O . PRO A 1 196 ? -17.865 0.883 22.865 1.00 94.19 196 PRO A O 1
ATOM 1559 N N . ALA A 1 197 ? -19.728 0.345 24.003 1.00 91.94 197 ALA A N 1
ATOM 1560 C CA . ALA A 1 197 ? -19.033 -0.511 24.964 1.00 91.94 197 ALA A CA 1
ATOM 1561 C C . ALA A 1 197 ? -18.305 -1.672 24.268 1.00 91.94 197 ALA A C 1
ATOM 1563 O O . ALA A 1 197 ? -17.161 -1.963 24.609 1.00 91.94 197 ALA A O 1
ATOM 1564 N N . ALA A 1 198 ? -18.930 -2.275 23.249 1.00 91.25 198 ALA A N 1
ATOM 1565 C CA . ALA A 1 198 ? -18.329 -3.339 22.450 1.00 91.25 198 ALA A CA 1
ATOM 1566 C C . ALA A 1 198 ? -17.056 -2.873 21.720 1.00 91.25 198 ALA A C 1
ATOM 1568 O O . ALA A 1 198 ? -16.059 -3.584 21.737 1.00 91.25 198 ALA A O 1
ATOM 1569 N N . TYR A 1 199 ? -17.040 -1.646 21.182 1.00 93.44 199 TYR A N 1
ATOM 1570 C CA . TYR A 1 199 ? -15.846 -1.069 20.554 1.00 93.44 199 TYR A CA 1
ATOM 1571 C C . TYR A 1 199 ? -14.711 -0.896 21.567 1.00 93.44 199 TYR A C 1
ATOM 1573 O O . TYR A 1 199 ? -13.603 -1.371 21.338 1.00 93.44 199 TYR A O 1
ATOM 1581 N N . LYS A 1 200 ? -14.985 -0.290 22.732 1.00 92.75 200 LYS A N 1
ATOM 1582 C CA . LYS A 1 200 ? -13.977 -0.158 23.800 1.00 92.75 200 LYS A CA 1
ATOM 1583 C C . LYS A 1 200 ? -13.466 -1.529 24.251 1.00 92.75 200 LYS A C 1
ATOM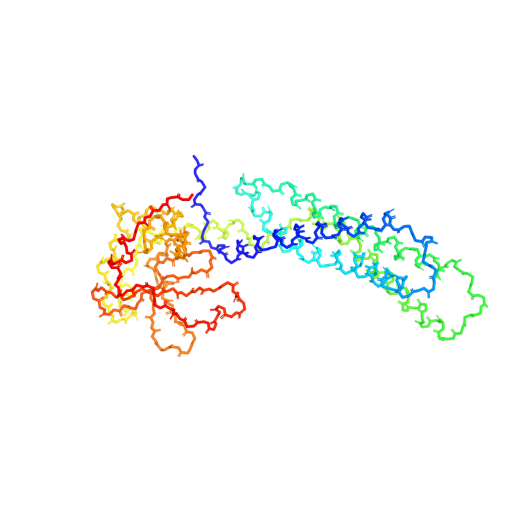 1585 O O . LYS A 1 200 ? -12.269 -1.691 24.474 1.00 92.75 200 LYS A O 1
ATOM 1590 N N . ALA A 1 201 ? -14.362 -2.516 24.330 1.00 90.50 201 ALA A N 1
ATOM 1591 C CA . ALA A 1 201 ? -14.036 -3.864 24.769 1.00 90.50 201 ALA A CA 1
ATOM 1592 C C . ALA A 1 201 ? -13.030 -4.577 23.857 1.00 90.50 201 ALA A C 1
ATOM 1594 O O . ALA A 1 201 ? -12.195 -5.334 24.347 1.00 90.50 201 ALA A O 1
ATOM 1595 N N . MET A 1 202 ? -13.055 -4.294 22.551 1.00 89.38 202 MET A N 1
ATOM 1596 C CA . MET A 1 202 ? -12.092 -4.845 21.590 1.00 89.38 202 MET A CA 1
ATOM 1597 C C . MET A 1 202 ? -10.645 -4.444 21.883 1.00 89.38 202 MET A C 1
ATOM 1599 O O . MET A 1 202 ? -9.733 -5.119 21.419 1.00 89.38 202 MET A O 1
ATOM 1603 N N . HIS A 1 203 ? -10.417 -3.352 22.617 1.00 89.31 203 HIS A N 1
ATOM 1604 C CA . HIS A 1 203 ? -9.082 -2.834 22.923 1.00 89.31 203 HIS A CA 1
ATOM 1605 C C . HIS A 1 203 ? -8.521 -3.306 24.270 1.00 89.31 203 HIS A C 1
ATOM 1607 O O . HIS A 1 203 ? -7.375 -2.985 24.577 1.00 89.31 203 HIS A O 1
ATOM 1613 N N . PHE A 1 204 ? -9.278 -4.063 25.073 1.00 87.69 204 PHE A N 1
ATOM 1614 C CA . PHE A 1 204 ? -8.742 -4.619 26.319 1.00 87.69 204 PHE A CA 1
ATOM 1615 C C . PHE A 1 204 ? -7.855 -5.840 26.056 1.00 87.69 204 PHE A C 1
ATOM 1617 O O . PHE A 1 204 ? -8.212 -6.635 25.192 1.00 87.69 204 PHE A O 1
ATOM 1624 N N . PRO A 1 205 ? -6.765 -6.037 26.827 1.00 84.50 205 PRO A N 1
ATOM 1625 C CA . PRO A 1 205 ? -5.838 -7.164 26.671 1.00 84.50 205 PRO A CA 1
ATOM 1626 C C . PRO A 1 205 ? -6.482 -8.553 26.638 1.00 84.50 205 PRO A C 1
ATOM 1628 O O . PRO A 1 205 ? -6.017 -9.419 25.909 1.00 84.50 205 PRO A O 1
ATOM 1631 N N . ASP A 1 206 ? -7.565 -8.746 27.392 1.00 85.31 206 ASP A N 1
ATOM 1632 C CA . ASP A 1 206 ? -8.266 -10.032 27.493 1.00 85.31 206 ASP A CA 1
ATOM 1633 C C . ASP A 1 206 ? -9.258 -10.275 26.340 1.00 85.31 206 ASP A C 1
ATOM 1635 O O . ASP A 1 206 ? -9.951 -11.291 26.308 1.00 85.31 206 ASP A O 1
ATOM 1639 N N . SER A 1 207 ? -9.386 -9.326 25.409 1.00 85.06 207 SER A N 1
ATOM 1640 C CA . SER A 1 207 ? -10.267 -9.471 24.256 1.00 85.06 207 SER A CA 1
ATOM 1641 C C . SER A 1 207 ? -9.660 -10.423 23.234 1.00 85.06 207 SER A C 1
ATOM 1643 O O . SER A 1 207 ? -8.499 -10.287 22.865 1.00 85.06 207 SER A O 1
ATOM 1645 N N . GLU A 1 208 ? -10.469 -11.310 22.659 1.00 83.44 208 GLU A N 1
ATOM 1646 C CA . GLU A 1 208 ? -10.060 -12.089 21.479 1.00 83.44 208 GLU A CA 1
ATOM 1647 C C . GLU A 1 208 ? -9.687 -11.198 20.285 1.00 83.44 208 GLU A C 1
ATOM 1649 O O . GLU A 1 208 ? -8.982 -11.622 19.380 1.00 83.44 208 GLU A O 1
ATOM 1654 N N . TRP A 1 209 ? -10.173 -9.955 20.275 1.00 82.81 209 TRP A N 1
ATOM 1655 C CA . TRP A 1 209 ? -9.850 -8.942 19.271 1.00 82.81 209 TRP A CA 1
ATOM 1656 C C . TRP A 1 209 ? -8.600 -8.125 19.637 1.00 82.81 209 TRP A C 1
ATOM 1658 O O . TRP A 1 209 ? -8.279 -7.144 18.958 1.00 82.81 209 TRP A O 1
ATOM 1668 N N . TYR A 1 210 ? -7.923 -8.475 20.738 1.00 78.38 210 TYR A N 1
ATOM 1669 C CA . TYR A 1 210 ? -6.763 -7.744 21.228 1.00 78.38 210 TYR A CA 1
ATOM 1670 C C . TYR A 1 210 ? -5.496 -8.018 20.437 1.00 78.38 210 TYR A C 1
ATOM 1672 O O . TYR A 1 210 ? -4.780 -7.072 20.090 1.00 78.38 210 TYR A O 1
ATOM 1680 N N . GLU A 1 211 ? -5.220 -9.296 20.189 1.00 70.62 211 GLU A N 1
ATOM 1681 C CA . GLU A 1 211 ? -4.051 -9.718 19.432 1.00 70.62 211 GLU A CA 1
ATOM 1682 C C . GLU A 1 211 ? -4.236 -9.346 17.961 1.00 70.62 211 GLU A C 1
ATOM 1684 O O . GLU A 1 211 ? -5.296 -9.596 17.407 1.00 70.62 211 GLU A O 1
ATOM 1689 N N . PRO A 1 212 ? -3.248 -8.739 17.293 1.00 61.91 212 PRO A N 1
ATOM 1690 C CA . PRO A 1 212 ? -3.350 -8.449 15.871 1.00 61.91 212 PRO A CA 1
ATOM 1691 C C . PRO A 1 212 ? -3.134 -9.736 15.062 1.00 61.91 212 PRO A C 1
ATOM 1693 O O . PRO A 1 212 ? -2.004 -10.088 14.720 1.00 61.91 212 PRO A O 1
ATOM 1696 N N . GLY A 1 213 ? -4.213 -10.462 14.782 1.00 64.19 213 GLY A N 1
ATOM 1697 C CA . GLY A 1 213 ? -4.215 -11.572 13.835 1.00 64.19 213 GLY A CA 1
ATOM 1698 C C . GLY A 1 213 ? -4.819 -11.137 12.501 1.00 64.19 213 GLY A C 1
ATOM 1699 O O . GLY A 1 213 ? -5.811 -10.404 12.508 1.00 64.19 213 GLY A O 1
ATOM 1700 N N . PRO A 1 214 ? -4.277 -11.569 11.348 1.00 80.75 214 PRO A N 1
ATOM 1701 C CA . PRO A 1 214 ? -5.098 -11.598 10.158 1.00 80.75 214 PRO A CA 1
ATOM 1702 C C . PRO A 1 214 ? -6.229 -12.611 10.400 1.00 80.75 214 PRO A C 1
ATOM 1704 O O . PRO A 1 214 ? -5.970 -13.799 10.584 1.00 80.75 214 PRO A O 1
ATOM 1707 N N . TRP A 1 215 ? -7.471 -12.138 10.422 1.00 85.25 215 TRP A N 1
ATOM 1708 C CA . TRP A 1 215 ? -8.655 -12.976 10.598 1.00 85.25 215 TRP A CA 1
ATOM 1709 C C . TRP A 1 215 ? -9.490 -12.991 9.331 1.00 85.25 215 TRP A C 1
ATOM 1711 O O . TRP A 1 215 ? -9.730 -11.946 8.717 1.00 85.25 215 TRP A O 1
ATOM 1721 N N . MET A 1 216 ? -9.997 -14.167 8.985 1.00 88.38 216 MET A N 1
ATOM 1722 C CA . MET A 1 216 ? -11.097 -14.310 8.043 1.00 88.38 216 MET A CA 1
ATOM 1723 C C . MET A 1 216 ? -12.405 -14.437 8.823 1.00 88.38 216 MET A C 1
ATOM 1725 O O . MET A 1 216 ? -12.529 -15.302 9.688 1.00 88.38 216 MET A O 1
ATOM 1729 N N . LEU A 1 217 ? -13.360 -13.548 8.551 1.00 89.38 217 LEU A N 1
ATOM 1730 C CA . LEU A 1 217 ? -14.682 -13.547 9.174 1.00 89.38 217 LEU A CA 1
ATOM 1731 C C . LEU A 1 217 ? -15.724 -14.116 8.215 1.00 89.38 217 LEU A C 1
ATOM 1733 O O . LEU A 1 217 ? -15.751 -13.745 7.039 1.00 89.38 217 LEU A O 1
ATOM 1737 N N . TYR A 1 218 ? -16.621 -14.939 8.759 1.00 89.69 218 TYR A N 1
ATOM 1738 C CA . TYR A 1 218 ? -17.629 -15.679 8.000 1.00 89.69 218 TYR A CA 1
ATOM 1739 C C . TYR A 1 218 ? -19.064 -15.329 8.446 1.00 89.69 218 TYR A C 1
ATOM 1741 O O . TYR A 1 218 ? -19.644 -16.059 9.256 1.00 89.69 218 TYR A O 1
ATOM 1749 N N . PRO A 1 219 ? -19.698 -14.265 7.911 1.00 87.81 219 PRO A N 1
ATOM 1750 C CA . PRO A 1 219 ? -21.067 -13.863 8.262 1.00 87.81 219 PRO A CA 1
ATOM 1751 C C . PRO A 1 219 ? -22.109 -14.987 8.182 1.00 87.81 219 PRO A C 1
ATOM 1753 O O . PRO A 1 219 ? -23.041 -15.034 8.984 1.00 87.81 219 PRO A O 1
ATOM 1756 N N . LYS A 1 220 ? -21.953 -15.909 7.221 1.00 85.69 220 LYS A N 1
ATOM 1757 C CA . LYS A 1 220 ? -22.877 -17.031 6.970 1.00 85.69 220 LYS A CA 1
ATOM 1758 C C . LYS A 1 220 ? -22.368 -18.387 7.484 1.00 85.69 220 LYS A C 1
ATOM 1760 O O . LYS A 1 220 ? -22.994 -19.408 7.201 1.00 85.69 220 LYS A O 1
ATOM 1765 N N . GLY A 1 221 ? -21.282 -18.400 8.258 1.00 83.06 221 GLY A N 1
ATOM 1766 C CA . GLY A 1 221 ? -20.652 -19.612 8.794 1.00 83.06 221 GLY A CA 1
ATOM 1767 C C . GLY A 1 221 ? -19.454 -20.110 7.977 1.00 83.06 221 GLY A C 1
ATOM 1768 O O . GLY A 1 221 ? -19.308 -19.769 6.809 1.00 83.06 221 GLY A O 1
ATOM 1769 N N . LEU A 1 222 ? -18.611 -20.938 8.610 1.00 78.50 222 LEU A N 1
ATOM 1770 C CA . LEU A 1 222 ? -17.303 -21.393 8.093 1.00 78.50 222 LEU A CA 1
ATOM 1771 C C . LEU A 1 222 ? -17.368 -22.217 6.795 1.00 78.50 222 LEU A C 1
ATOM 1773 O O . LEU A 1 222 ? -16.358 -22.393 6.131 1.00 78.50 222 LEU A O 1
ATOM 1777 N N . GLU A 1 223 ? -18.534 -22.761 6.447 1.00 73.44 223 GLU A N 1
ATOM 1778 C CA . GLU A 1 223 ? -18.720 -23.570 5.232 1.00 73.44 223 GLU A CA 1
ATOM 1779 C C . GLU A 1 223 ? -19.103 -22.722 4.004 1.00 73.44 223 GLU A C 1
ATOM 1781 O O . GLU A 1 223 ? -19.309 -23.269 2.920 1.00 73.44 223 GLU A O 1
ATOM 1786 N N . ASN A 1 224 ? -19.267 -21.404 4.172 1.00 72.56 224 ASN A N 1
ATOM 1787 C CA . ASN A 1 224 ? -19.736 -20.504 3.126 1.00 72.56 224 ASN A CA 1
ATOM 1788 C C . ASN A 1 224 ? -18.634 -19.538 2.671 1.00 72.56 224 ASN A C 1
ATOM 1790 O O . ASN A 1 224 ? -18.354 -18.549 3.346 1.00 72.56 224 ASN A O 1
ATOM 1794 N N . ASP A 1 225 ? -18.094 -19.794 1.480 1.00 70.00 225 ASP A N 1
ATOM 1795 C CA . ASP A 1 225 ? -17.023 -18.994 0.874 1.00 70.00 225 ASP A CA 1
ATOM 1796 C C . ASP A 1 225 ? -17.534 -17.779 0.069 1.00 70.00 225 ASP A C 1
ATOM 1798 O O . ASP A 1 225 ? -16.738 -17.037 -0.505 1.00 70.00 225 ASP A O 1
ATOM 1802 N N . GLU A 1 226 ? -18.854 -17.577 -0.046 1.00 73.44 226 GLU A N 1
ATOM 1803 C CA . GLU A 1 226 ? -19.419 -16.543 -0.930 1.00 73.44 226 GLU A CA 1
ATOM 1804 C C . GLU A 1 226 ? -19.272 -15.122 -0.373 1.00 73.44 226 GLU A C 1
ATOM 1806 O O . GLU A 1 226 ? -19.221 -14.160 -1.139 1.00 73.44 226 GLU A O 1
ATOM 1811 N N . GLU A 1 227 ? -19.233 -14.973 0.950 1.00 79.25 227 GLU A N 1
ATOM 1812 C CA . GLU A 1 227 ? -19.190 -13.677 1.626 1.00 79.25 227 GLU A CA 1
ATOM 1813 C C . GLU A 1 227 ? -18.217 -13.767 2.798 1.00 79.25 227 GLU A C 1
ATOM 1815 O O .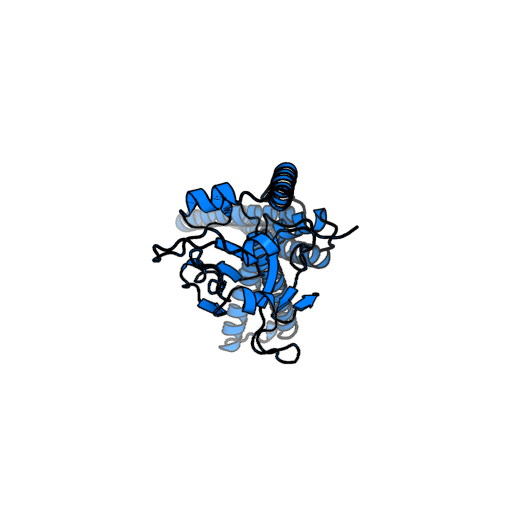 GLU A 1 227 ? -18.544 -14.328 3.841 1.00 79.25 227 GLU A O 1
ATOM 1820 N N . LEU A 1 228 ? -17.004 -13.253 2.590 1.00 84.94 228 LEU A N 1
ATOM 1821 C CA . LEU A 1 228 ? -15.884 -13.342 3.524 1.00 84.94 228 LEU A CA 1
ATOM 1822 C C . LEU A 1 228 ? -15.302 -11.953 3.760 1.00 84.94 228 LEU A C 1
ATOM 1824 O O . LEU A 1 228 ? -15.101 -11.186 2.817 1.00 84.94 228 LEU A O 1
ATOM 1828 N N . HIS A 1 229 ? -14.975 -11.646 5.012 1.00 85.12 229 HIS A N 1
ATOM 1829 C CA . HIS A 1 229 ? -14.352 -10.378 5.378 1.00 85.12 229 HIS A CA 1
ATOM 1830 C C . HIS A 1 229 ? -12.986 -10.621 5.997 1.00 85.12 229 HIS A C 1
ATOM 1832 O O . HIS A 1 229 ? -12.869 -11.214 7.066 1.00 85.12 229 HIS A O 1
ATOM 1838 N N . MET A 1 230 ? -11.939 -10.143 5.329 1.00 84.50 230 MET A N 1
ATOM 1839 C CA . MET A 1 230 ? -10.580 -10.256 5.840 1.00 84.50 230 MET A CA 1
ATOM 1840 C C . MET A 1 230 ? -10.223 -9.017 6.660 1.00 84.50 230 MET A C 1
ATOM 1842 O O . MET A 1 230 ? -10.230 -7.894 6.148 1.00 84.50 230 MET A O 1
ATOM 1846 N N . ILE A 1 231 ? -9.873 -9.232 7.922 1.00 85.81 231 ILE A N 1
ATOM 1847 C CA . ILE A 1 231 ? -9.322 -8.229 8.827 1.00 85.81 231 ILE A CA 1
ATOM 1848 C C . ILE A 1 231 ? -7.827 -8.475 8.899 1.00 85.81 231 ILE A C 1
ATOM 1850 O O . ILE A 1 231 ? -7.415 -9.545 9.316 1.00 85.81 231 ILE A O 1
ATOM 1854 N N . LEU A 1 232 ? -7.010 -7.510 8.485 1.00 80.75 232 LEU A N 1
ATOM 1855 C CA . LEU A 1 232 ? -5.557 -7.625 8.624 1.00 80.75 232 LEU A CA 1
ATOM 1856 C C . LEU A 1 232 ? -5.086 -7.058 9.949 1.00 80.75 232 LEU A C 1
ATOM 1858 O O . LEU A 1 232 ? -4.204 -7.619 10.584 1.00 80.75 232 LEU A O 1
ATOM 1862 N N . ASP A 1 233 ? -5.667 -5.931 10.352 1.00 81.38 233 ASP A N 1
ATOM 1863 C CA . ASP A 1 233 ? -5.280 -5.288 11.591 1.00 81.38 233 ASP A CA 1
ATOM 1864 C C . ASP A 1 233 ? -6.403 -4.437 12.176 1.00 81.38 233 ASP A C 1
ATOM 1866 O O . ASP A 1 233 ? -7.245 -3.877 11.461 1.00 81.38 233 ASP A O 1
ATOM 1870 N N . ARG A 1 234 ? -6.312 -4.230 13.486 1.00 85.19 234 ARG A N 1
ATOM 1871 C CA . ARG A 1 234 ? -7.107 -3.258 14.230 1.00 85.19 234 ARG A CA 1
ATOM 1872 C C . ARG A 1 234 ? -6.505 -1.858 14.121 1.00 85.19 234 ARG A C 1
ATOM 1874 O O . ARG A 1 234 ? -5.289 -1.684 14.158 1.00 85.19 234 ARG A O 1
ATOM 1881 N N . VAL A 1 235 ? -7.363 -0.848 14.060 1.00 87.94 235 VAL A N 1
ATOM 1882 C CA . VAL A 1 235 ? -6.959 0.561 14.119 1.00 87.94 235 VAL A CA 1
ATOM 1883 C C . VAL A 1 235 ? -6.976 1.027 15.584 1.00 87.94 235 VAL A C 1
ATOM 1885 O O . VAL A 1 235 ? -7.979 0.816 16.262 1.00 87.94 235 VAL A O 1
ATOM 1888 N N . PRO A 1 236 ? -5.895 1.635 16.111 1.00 87.06 236 PRO A N 1
ATOM 1889 C CA . PRO A 1 236 ? -5.861 2.209 17.448 1.00 87.06 236 PRO A CA 1
ATOM 1890 C C . PRO A 1 236 ? -6.953 3.257 17.627 1.00 87.06 236 PRO A C 1
ATOM 1892 O O . PRO A 1 236 ? -7.219 4.045 16.721 1.00 87.06 236 PRO A O 1
ATOM 1895 N N . ALA A 1 237 ? -7.536 3.318 18.822 1.00 89.69 237 ALA A N 1
ATOM 1896 C CA . ALA A 1 237 ? -8.545 4.316 19.146 1.00 89.69 237 ALA A CA 1
ATOM 1897 C C . ALA A 1 237 ? -7.894 5.682 19.434 1.00 89.69 237 ALA A C 1
ATOM 1899 O O . ALA A 1 237 ? -7.827 6.122 20.578 1.00 89.69 237 ALA A O 1
ATOM 1900 N N . THR A 1 238 ? -7.405 6.343 18.389 1.00 90.88 238 THR A N 1
ATOM 1901 C CA . THR A 1 238 ? -6.867 7.713 18.414 1.00 90.88 238 THR A CA 1
ATOM 1902 C C . THR A 1 238 ? -7.713 8.629 17.538 1.00 90.88 238 THR A C 1
ATOM 1904 O O . THR A 1 238 ? -8.574 8.168 16.792 1.00 90.88 238 THR A O 1
ATOM 1907 N N . LEU A 1 239 ? -7.456 9.940 17.564 1.00 88.12 239 LEU A N 1
ATOM 1908 C CA . LEU A 1 239 ? -8.125 10.890 16.659 1.00 88.12 239 LEU A CA 1
ATOM 1909 C C . LEU A 1 239 ? -7.959 10.521 15.173 1.00 88.12 239 LEU A C 1
ATOM 1911 O O . LEU A 1 239 ? -8.863 10.765 14.372 1.00 88.12 239 LEU A O 1
ATOM 1915 N N . ASP A 1 240 ? -6.853 9.854 14.831 1.00 87.19 240 ASP A N 1
ATOM 1916 C CA . ASP A 1 240 ? -6.581 9.324 13.495 1.00 87.19 240 ASP A CA 1
ATOM 1917 C C . ASP A 1 240 ? -7.488 8.139 13.122 1.00 87.19 240 ASP A C 1
ATOM 1919 O O . ASP A 1 240 ? -7.379 7.652 12.004 1.00 87.19 240 ASP A O 1
ATOM 1923 N N . ALA A 1 241 ? -8.377 7.654 13.992 1.00 89.44 241 ALA A N 1
ATOM 1924 C CA . ALA A 1 241 ? -9.398 6.655 13.663 1.00 89.44 241 ALA A CA 1
ATOM 1925 C C . ALA A 1 241 ? -10.680 7.283 13.090 1.00 89.44 241 ALA A C 1
ATOM 1927 O O . ALA A 1 241 ? -11.479 6.595 12.452 1.00 89.44 241 ALA A O 1
ATOM 1928 N N . ILE A 1 242 ? -10.889 8.591 13.281 1.00 90.81 242 ILE A N 1
ATOM 1929 C CA . ILE A 1 242 ? -12.076 9.281 12.771 1.00 90.81 242 ILE A CA 1
ATOM 1930 C C . ILE A 1 242 ? -11.967 9.397 11.246 1.00 90.81 242 ILE A C 1
ATOM 1932 O O . ILE A 1 242 ? -10.973 9.879 10.695 1.00 90.81 242 ILE A O 1
ATOM 1936 N N . ARG A 1 243 ? -12.999 8.938 10.540 1.00 88.00 243 ARG A N 1
ATOM 1937 C CA . ARG A 1 243 ? -13.110 8.991 9.079 1.00 88.00 243 ARG A CA 1
ATOM 1938 C C . ARG A 1 243 ? -14.363 9.752 8.682 1.00 88.00 243 ARG A C 1
ATOM 1940 O O . ARG A 1 243 ? -15.381 9.714 9.367 1.00 88.00 243 ARG A O 1
ATOM 1947 N N . GLN A 1 244 ? -14.288 10.424 7.542 1.00 86.69 244 GLN A N 1
ATOM 1948 C CA . GLN A 1 244 ? -15.439 11.054 6.913 1.00 86.69 244 GLN A CA 1
ATOM 1949 C C . GLN A 1 244 ? -15.437 10.680 5.426 1.00 86.69 244 GLN A C 1
ATOM 1951 O O . GLN A 1 244 ? -14.482 11.029 4.723 1.00 86.69 244 GLN A O 1
ATOM 1956 N N . PRO A 1 245 ? -16.445 9.939 4.935 1.00 81.44 245 PRO A N 1
ATOM 1957 C CA . PRO A 1 245 ? -16.532 9.620 3.521 1.00 81.44 245 PRO A CA 1
ATOM 1958 C C . PRO A 1 245 ? -16.920 10.874 2.718 1.00 81.44 245 PRO A C 1
ATOM 1960 O O . PRO A 1 245 ? -17.657 11.734 3.210 1.00 81.44 245 PRO A O 1
ATOM 1963 N N . PRO A 1 246 ? -16.428 11.017 1.477 1.00 75.56 246 PRO A N 1
ATOM 1964 C CA . PRO A 1 246 ? -16.758 12.170 0.654 1.00 75.56 246 PRO A CA 1
ATOM 1965 C C . PRO A 1 246 ? -18.252 12.194 0.324 1.00 75.56 246 PRO A C 1
ATOM 1967 O O . PRO A 1 246 ? -18.837 11.192 -0.079 1.00 75.56 246 PRO A O 1
ATOM 1970 N N . GLY A 1 247 ? -18.872 13.362 0.489 1.00 75.25 247 GLY A N 1
ATOM 1971 C CA . GLY A 1 247 ? -20.307 13.542 0.258 1.00 75.25 247 GLY A CA 1
ATOM 1972 C C . GLY A 1 247 ? -21.209 13.106 1.418 1.00 75.25 247 GLY A C 1
ATOM 1973 O O . GLY A 1 247 ? -22.424 13.235 1.291 1.00 75.25 247 GLY A O 1
ATOM 1974 N N . ASP A 1 248 ? -20.643 12.650 2.539 1.00 81.38 248 ASP A N 1
ATOM 1975 C CA . ASP A 1 248 ? -21.363 12.419 3.792 1.00 81.38 248 ASP A CA 1
ATOM 1976 C C . ASP A 1 248 ? -20.919 13.440 4.854 1.00 81.38 248 ASP A C 1
ATOM 1978 O O . ASP A 1 248 ? -19.740 13.793 4.968 1.00 81.38 248 ASP A O 1
ATOM 1982 N N . SER A 1 249 ? -21.871 13.943 5.635 1.00 83.25 249 SER A N 1
ATOM 1983 C CA . SER A 1 249 ? -21.592 14.817 6.778 1.00 83.25 249 SER A CA 1
ATOM 1984 C C . SER A 1 249 ? -21.313 14.034 8.060 1.00 83.25 249 SER A C 1
ATOM 1986 O O . SER A 1 249 ? -20.845 14.620 9.039 1.00 83.25 249 SER A O 1
ATOM 1988 N N . GLN A 1 250 ? -21.590 12.730 8.070 1.00 87.25 250 GLN A N 1
ATOM 1989 C CA . GLN A 1 250 ? -21.393 11.880 9.232 1.00 87.25 250 GLN A CA 1
ATOM 1990 C C . GLN A 1 250 ? -19.917 11.537 9.448 1.00 87.25 250 GLN A C 1
ATOM 1992 O O . GLN A 1 250 ? -19.151 11.306 8.509 1.00 87.25 250 GLN A O 1
ATOM 1997 N N . ARG A 1 251 ? -19.522 11.508 10.724 1.00 90.50 251 ARG A N 1
ATOM 1998 C CA . ARG A 1 251 ? -18.194 11.082 11.168 1.00 90.50 251 ARG A CA 1
ATOM 1999 C C . ARG A 1 251 ? -18.279 9.648 11.660 1.00 90.50 251 ARG A C 1
ATOM 2001 O O . ARG A 1 251 ? -19.043 9.354 12.574 1.00 90.50 251 ARG A O 1
ATOM 2008 N N . TYR A 1 252 ? -17.465 8.794 11.069 1.00 92.56 252 TYR A N 1
ATOM 2009 C CA . TYR A 1 252 ? -17.357 7.384 11.402 1.00 92.56 252 TYR A CA 1
ATOM 2010 C C . TYR A 1 252 ? -16.078 7.143 12.198 1.00 92.56 252 TYR A C 1
ATOM 2012 O O . TYR A 1 252 ? -15.132 7.933 12.135 1.00 92.56 252 TYR A O 1
ATOM 2020 N N . VAL A 1 253 ? -16.033 6.030 12.920 1.00 93.94 253 VAL A N 1
ATOM 2021 C CA . VAL A 1 253 ? -14.816 5.530 13.566 1.00 93.94 253 VAL A CA 1
ATOM 2022 C C . VAL A 1 253 ? -14.386 4.266 12.839 1.00 93.94 253 VAL A C 1
ATOM 2024 O O . VAL A 1 253 ? -15.133 3.292 12.794 1.00 93.94 253 VAL A O 1
ATOM 2027 N N . CYS A 1 254 ? -13.195 4.295 12.246 1.00 92.38 254 CYS A N 1
ATOM 2028 C CA . CYS A 1 254 ? -12.568 3.121 11.655 1.00 92.38 254 CYS A CA 1
ATOM 2029 C C . CYS A 1 254 ? -11.919 2.299 12.766 1.00 92.38 254 CYS A C 1
ATOM 2031 O O . CYS A 1 254 ? -11.060 2.810 13.482 1.00 92.38 254 CYS A O 1
ATOM 2033 N N . PHE A 1 255 ? -12.348 1.049 12.921 1.00 92.00 255 PHE A N 1
ATOM 2034 C CA . PHE A 1 255 ? -11.882 0.173 13.999 1.00 92.00 255 PHE A CA 1
ATOM 2035 C C . PHE A 1 255 ? -11.011 -0.976 13.493 1.00 92.00 255 PHE A C 1
ATOM 2037 O O . PHE A 1 255 ? -10.197 -1.514 14.243 1.00 92.00 255 PHE A O 1
ATOM 2044 N N . ALA A 1 256 ? -11.138 -1.339 12.218 1.00 89.06 256 ALA A N 1
ATOM 2045 C CA . ALA A 1 256 ? -10.340 -2.387 11.605 1.00 89.06 256 ALA A CA 1
ATOM 2046 C C . ALA A 1 256 ? -10.102 -2.108 10.121 1.00 89.06 256 ALA A C 1
ATOM 2048 O O . ALA A 1 256 ? -10.808 -1.329 9.481 1.00 89.06 256 ALA A O 1
ATOM 2049 N N . GLN A 1 257 ? -9.082 -2.754 9.571 1.00 84.88 257 GLN A N 1
ATOM 2050 C CA . GLN A 1 257 ? -8.671 -2.606 8.183 1.00 84.88 257 GLN A CA 1
ATOM 2051 C C . GLN A 1 257 ? -8.288 -3.967 7.599 1.00 84.88 257 GLN A C 1
ATOM 2053 O O . GLN A 1 257 ? -7.448 -4.672 8.162 1.00 84.88 257 GLN A O 1
ATOM 2058 N N . GLY A 1 258 ? -8.869 -4.295 6.450 1.00 77.88 258 GLY A N 1
ATOM 2059 C CA . GLY A 1 258 ? -8.516 -5.429 5.600 1.00 77.88 258 GLY A CA 1
ATOM 2060 C C . GLY A 1 258 ? -7.426 -5.091 4.580 1.00 77.88 258 GLY A C 1
ATOM 2061 O O . GLY A 1 258 ? -6.687 -4.116 4.735 1.00 77.88 258 GLY A O 1
ATOM 2062 N N . GLU A 1 259 ? -7.311 -5.911 3.529 1.00 71.00 259 GLU A N 1
ATOM 2063 C CA . GLU A 1 259 ? -6.365 -5.670 2.421 1.00 71.00 259 GLU A CA 1
ATOM 2064 C C . GLU A 1 259 ? -6.842 -4.560 1.479 1.00 71.00 259 GLU A C 1
ATOM 2066 O O . GLU A 1 259 ? -6.038 -3.724 1.065 1.00 71.00 259 GLU A O 1
ATOM 2071 N N . TYR A 1 260 ? -8.140 -4.534 1.178 1.00 69.81 260 TYR A N 1
ATOM 2072 C CA . TYR A 1 260 ? -8.769 -3.550 0.288 1.00 69.81 260 TYR A CA 1
ATOM 2073 C C . TYR A 1 260 ? -9.900 -2.764 0.962 1.00 69.81 260 TYR A C 1
ATOM 2075 O O . TYR A 1 260 ? -10.463 -1.854 0.355 1.00 69.81 260 TYR A O 1
ATOM 2083 N N . ASP A 1 261 ? -10.170 -3.078 2.230 1.00 80.62 261 ASP A N 1
ATOM 2084 C CA . ASP A 1 261 ? -11.373 -2.664 2.937 1.00 80.62 261 ASP A CA 1
ATOM 2085 C C . ASP A 1 261 ? -11.024 -1.969 4.253 1.00 80.62 261 ASP A C 1
ATOM 2087 O O . ASP A 1 261 ? -10.058 -2.318 4.937 1.00 80.62 261 ASP A O 1
ATOM 2091 N N . GLU A 1 262 ? -11.852 -1.015 4.653 1.00 87.56 262 GLU A N 1
ATOM 2092 C CA . GLU A 1 262 ? -11.882 -0.469 6.002 1.00 87.56 262 GLU A CA 1
ATOM 2093 C C . GLU A 1 262 ? -13.229 -0.764 6.663 1.00 87.5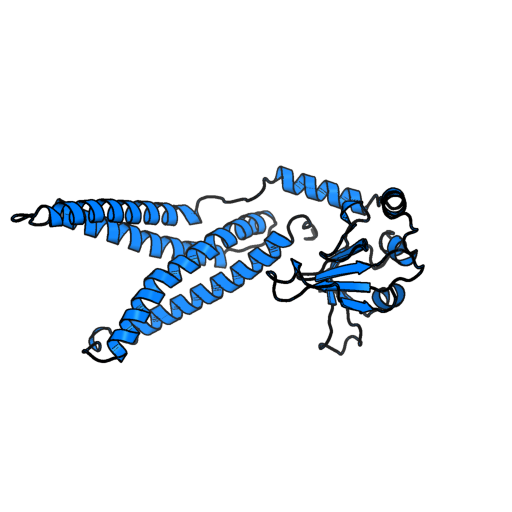6 262 GLU A C 1
ATOM 2095 O O . GLU A 1 262 ? -14.274 -0.706 6.019 1.00 87.56 262 GLU A O 1
ATOM 2100 N N . TYR A 1 263 ? -13.212 -1.028 7.967 1.00 90.75 263 TYR A N 1
ATOM 2101 C CA . TYR A 1 263 ? -14.400 -1.385 8.736 1.00 90.75 263 TYR A CA 1
ATOM 2102 C C . TYR A 1 263 ? -14.707 -0.287 9.739 1.00 90.75 263 TYR A C 1
ATOM 2104 O O . TYR A 1 263 ? -13.871 0.097 10.567 1.00 90.75 263 TYR A O 1
ATOM 2112 N N . TRP A 1 264 ? -15.898 0.276 9.605 1.00 94.19 264 TRP A N 1
ATOM 2113 C CA . TRP A 1 264 ? -16.302 1.522 10.228 1.00 94.19 264 TRP A CA 1
ATOM 2114 C C . TRP A 1 264 ? -17.561 1.324 11.065 1.00 94.19 264 TRP A C 1
ATOM 2116 O O . TRP A 1 264 ? -18.442 0.545 10.713 1.00 94.19 264 TRP A O 1
ATOM 2126 N N . ILE A 1 265 ? -17.682 2.093 12.141 1.00 95.25 265 ILE A N 1
ATOM 2127 C CA . ILE A 1 265 ? -18.919 2.238 12.910 1.00 95.25 265 ILE A CA 1
ATOM 2128 C C . ILE A 1 265 ? -19.382 3.688 12.889 1.00 95.25 265 ILE A C 1
ATOM 2130 O O . ILE A 1 265 ? -18.568 4.615 12.856 1.00 95.25 265 ILE A O 1
ATOM 2134 N N . LEU A 1 266 ? -20.698 3.880 12.945 1.00 92.00 266 LEU A N 1
ATOM 2135 C CA . LEU A 1 266 ? -21.298 5.185 13.194 1.00 92.00 266 LEU A CA 1
ATOM 2136 C C . LEU A 1 266 ? -21.570 5.326 14.704 1.00 92.00 266 LEU A C 1
ATOM 2138 O O . LEU A 1 266 ? -22.503 4.698 15.204 1.00 92.00 266 LEU A O 1
ATOM 2142 N N . PRO A 1 267 ? -20.767 6.097 15.454 1.00 86.88 267 PRO A N 1
ATOM 2143 C CA . PRO A 1 267 ? -20.948 6.245 16.896 1.00 86.88 267 PRO A CA 1
ATOM 2144 C C . PRO A 1 267 ? -22.231 7.033 17.216 1.00 86.88 267 PRO A C 1
ATOM 2146 O O . PRO A 1 267 ? -22.628 7.921 16.463 1.00 86.88 267 PRO A O 1
ATOM 2149 N N . GLY A 1 268 ? -22.876 6.723 18.345 1.00 84.31 268 GLY A N 1
ATOM 2150 C CA . GLY A 1 268 ? -24.114 7.387 18.788 1.00 84.31 268 GLY A CA 1
ATOM 2151 C C . GLY A 1 268 ? -25.213 6.443 19.284 1.00 84.31 268 GLY A C 1
ATOM 2152 O O . GLY A 1 268 ? -26.162 6.899 19.916 1.00 84.31 268 GLY A O 1
ATOM 2153 N N . SER A 1 269 ? -25.075 5.139 19.047 1.00 89.50 269 SER A N 1
ATOM 2154 C CA . SER A 1 269 ? -25.897 4.088 19.657 1.00 89.50 269 SER A CA 1
ATOM 2155 C C . SER A 1 269 ? -25.030 3.102 20.432 1.00 89.50 269 SER A C 1
ATOM 2157 O O . SER A 1 269 ? -23.861 2.916 20.091 1.00 89.50 269 SER A O 1
ATOM 2159 N N . ASP A 1 270 ? -25.620 2.424 21.418 1.00 90.69 270 ASP A N 1
ATOM 2160 C CA . ASP A 1 270 ? -24.924 1.416 22.230 1.00 90.69 270 ASP A CA 1
ATOM 2161 C C . ASP A 1 270 ? -24.392 0.241 21.394 1.00 90.69 270 ASP A C 1
ATOM 2163 O O . ASP A 1 270 ? -23.343 -0.316 21.717 1.00 90.69 270 ASP A O 1
ATOM 2167 N N . ASP A 1 271 ? -25.086 -0.099 20.301 1.00 92.81 271 ASP A N 1
ATOM 2168 C CA . ASP A 1 271 ? -24.716 -1.182 19.386 1.00 92.81 271 ASP A CA 1
ATOM 2169 C C . ASP A 1 271 ? -24.909 -0.767 17.913 1.00 92.81 271 ASP A C 1
ATOM 2171 O O . ASP A 1 271 ? -25.955 -1.043 17.311 1.00 92.81 271 ASP A O 1
ATOM 2175 N N . PRO A 1 272 ? -23.956 0.002 17.351 1.00 95.06 272 PRO A N 1
ATOM 2176 C CA . PRO A 1 272 ? -24.115 0.628 16.045 1.00 95.06 272 PRO A CA 1
ATOM 2177 C C . PRO A 1 272 ? -23.946 -0.358 14.886 1.00 95.06 272 PRO A C 1
ATOM 2179 O O . PRO A 1 272 ? -23.256 -1.364 15.030 1.00 95.06 272 PRO A O 1
ATOM 2182 N N . PRO A 1 273 ? -24.498 -0.038 13.704 1.00 95.00 273 PRO A N 1
ATOM 2183 C CA . PRO A 1 273 ? -24.227 -0.796 12.492 1.00 95.00 273 PRO A CA 1
ATOM 2184 C C . PRO A 1 273 ? -22.755 -0.706 12.079 1.00 95.00 273 PRO A C 1
ATOM 2186 O O . PRO A 1 273 ? -22.090 0.316 12.293 1.00 95.00 273 PRO A O 1
ATOM 2189 N N . VAL A 1 274 ? -22.284 -1.773 11.433 1.00 94.69 274 VAL A N 1
ATOM 2190 C CA . VAL A 1 274 ? -20.935 -1.871 10.871 1.00 94.69 274 VAL A CA 1
ATOM 2191 C C . VAL A 1 274 ? -20.998 -1.669 9.369 1.00 94.69 274 VAL A C 1
ATOM 2193 O O . VAL A 1 274 ? -21.809 -2.284 8.670 1.00 94.69 274 VAL A O 1
ATOM 2196 N N . TYR A 1 275 ? -20.109 -0.818 8.878 1.00 93.06 275 TYR A N 1
ATOM 2197 C CA . TYR A 1 275 ? -19.950 -0.521 7.468 1.00 93.06 275 TYR A CA 1
ATOM 2198 C C . TYR A 1 275 ? -18.594 -1.014 6.982 1.00 93.06 275 TYR A C 1
ATOM 2200 O O . TYR A 1 275 ? -17.589 -0.846 7.667 1.00 93.06 275 TYR A O 1
ATOM 2208 N N . ASN A 1 276 ? -18.567 -1.578 5.784 1.00 90.12 276 ASN A N 1
ATOM 2209 C CA . ASN A 1 276 ? -17.355 -1.792 5.021 1.00 90.12 276 ASN A CA 1
ATOM 2210 C C . ASN A 1 276 ? -17.219 -0.642 4.021 1.00 90.12 276 ASN A C 1
ATOM 2212 O O . ASN A 1 276 ? -18.170 -0.264 3.332 1.00 90.12 276 ASN A O 1
ATOM 2216 N N . ARG A 1 277 ? -16.028 -0.066 3.953 1.00 82.81 277 ARG A N 1
ATOM 2217 C CA . ARG A 1 277 ? -15.621 0.780 2.846 1.00 82.81 277 ARG A CA 1
ATOM 2218 C C . ARG A 1 277 ? -14.449 0.109 2.153 1.00 82.81 277 ARG A C 1
ATOM 2220 O O . ARG A 1 277 ? -13.307 0.245 2.586 1.00 82.81 277 ARG A O 1
ATOM 2227 N N . GLY A 1 278 ? -14.757 -0.570 1.062 1.00 67.00 278 GLY A N 1
ATOM 2228 C CA . GLY A 1 278 ? -13.831 -1.414 0.337 1.00 67.00 278 GLY A CA 1
ATOM 2229 C C . GLY A 1 278 ? -14.344 -1.685 -1.066 1.00 67.00 278 GLY A C 1
ATOM 2230 O O . GLY A 1 278 ? -15.548 -1.640 -1.319 1.00 67.00 278 GLY A O 1
ATOM 2231 N N . GLY A 1 279 ? -13.431 -1.856 -2.012 1.00 49.53 279 GLY A N 1
ATOM 2232 C CA . GLY A 1 279 ? -13.788 -2.127 -3.396 1.00 49.53 279 GLY A CA 1
ATOM 2233 C C . GLY A 1 279 ? -12.568 -2.542 -4.196 1.00 49.53 279 GLY A C 1
ATOM 2234 O O . GLY A 1 279 ? -11.528 -1.886 -4.132 1.00 49.53 279 GLY A O 1
ATOM 2235 N N . ASP A 1 280 ? -12.729 -3.596 -4.992 1.00 44.94 280 ASP A N 1
ATOM 2236 C CA . ASP A 1 280 ? -11.693 -4.201 -5.841 1.00 44.94 280 ASP A CA 1
ATOM 2237 C C . ASP A 1 280 ? -11.002 -3.211 -6.811 1.00 44.94 280 ASP A C 1
ATOM 2239 O O . ASP A 1 280 ? -9.937 -3.504 -7.359 1.00 44.94 280 ASP A O 1
ATOM 2243 N N . ASP A 1 281 ? -11.556 -2.005 -6.989 1.00 44.19 281 ASP A N 1
ATOM 2244 C CA . ASP A 1 281 ? -11.073 -0.963 -7.894 1.00 44.19 281 ASP A CA 1
ATOM 2245 C C . ASP A 1 281 ? -10.654 0.325 -7.156 1.00 44.19 281 ASP A C 1
ATOM 2247 O O . ASP A 1 281 ? -11.404 1.293 -6.989 1.00 44.19 281 ASP A O 1
ATOM 2251 N N . LEU A 1 282 ? -9.374 0.369 -6.783 1.00 46.62 282 LEU A N 1
ATOM 2252 C CA . LEU A 1 282 ? -8.717 1.466 -6.059 1.00 46.62 282 LEU A CA 1
ATOM 2253 C C . LEU A 1 282 ? -8.769 2.884 -6.683 1.00 46.62 282 LEU A C 1
ATOM 2255 O O . LEU A 1 282 ? -8.581 3.831 -5.922 1.00 46.62 282 LEU A O 1
ATOM 2259 N N . PRO A 1 283 ? -9.083 3.136 -7.973 1.00 42.75 283 PRO A N 1
ATOM 2260 C CA . PRO A 1 283 ? -9.372 4.508 -8.404 1.00 42.75 283 PRO A CA 1
ATOM 2261 C C . PRO A 1 283 ? -10.768 4.996 -7.979 1.00 42.75 283 PRO A C 1
ATOM 2263 O O . PRO A 1 283 ? -10.991 6.201 -7.929 1.00 42.75 283 PRO A O 1
ATOM 2266 N N . ARG A 1 284 ? -11.711 4.086 -7.683 1.00 42.16 284 ARG A N 1
ATOM 2267 C CA . ARG A 1 284 ? -13.103 4.400 -7.296 1.00 42.16 284 ARG A CA 1
ATOM 2268 C C . ARG A 1 284 ? -13.406 4.165 -5.817 1.00 42.16 284 ARG A C 1
ATOM 2270 O O . ARG A 1 284 ? -14.401 4.690 -5.329 1.00 42.16 284 ARG A O 1
ATOM 2277 N N . ALA A 1 285 ? -12.540 3.471 -5.078 1.00 47.56 285 ALA A N 1
ATOM 2278 C CA . ALA A 1 285 ? -12.670 3.297 -3.625 1.00 47.56 285 ALA A CA 1
ATOM 2279 C C . ALA A 1 285 ? -12.710 4.638 -2.854 1.00 47.56 285 ALA A C 1
ATOM 2281 O O . ALA A 1 285 ? -13.361 4.757 -1.814 1.00 47.56 285 ALA A O 1
ATOM 2282 N N . ALA A 1 286 ? -12.086 5.690 -3.400 1.00 50.22 286 ALA A N 1
ATOM 2283 C CA . ALA A 1 286 ? -12.192 7.041 -2.853 1.00 50.22 286 ALA A CA 1
ATOM 2284 C C . ALA A 1 286 ? -13.628 7.598 -2.920 1.00 50.22 286 ALA A C 1
ATOM 2286 O O . ALA A 1 286 ? -14.007 8.355 -2.034 1.00 50.22 286 ALA A O 1
ATOM 2287 N N . GLU A 1 287 ? -14.432 7.186 -3.904 1.00 53.22 287 GLU A N 1
ATOM 2288 C CA . GLU A 1 287 ? -15.800 7.664 -4.163 1.00 53.22 287 GLU A CA 1
ATOM 2289 C C . GLU A 1 287 ? -16.892 6.688 -3.688 1.00 53.22 287 GLU A C 1
ATOM 2291 O O . GLU A 1 287 ? -18.072 7.043 -3.664 1.00 53.22 287 GLU A O 1
ATOM 2296 N N . ALA A 1 288 ? -16.520 5.462 -3.309 1.00 61.09 288 ALA A N 1
ATOM 2297 C CA . ALA A 1 288 ? -17.458 4.452 -2.843 1.00 61.09 288 ALA A CA 1
ATOM 2298 C C . ALA A 1 288 ? -18.076 4.861 -1.496 1.00 61.09 288 ALA A C 1
ATOM 2300 O O . ALA A 1 288 ? -17.371 5.170 -0.527 1.00 61.09 288 ALA A O 1
ATOM 2301 N N . LYS A 1 289 ? -19.413 4.864 -1.449 1.00 73.44 289 LYS A N 1
ATOM 2302 C CA . LYS A 1 289 ? -20.163 5.033 -0.201 1.00 73.44 289 LYS A CA 1
ATOM 2303 C C . LYS A 1 289 ? -19.929 3.807 0.690 1.00 73.44 289 LYS A C 1
ATOM 2305 O O . LYS A 1 289 ? -19.912 2.705 0.148 1.00 73.44 289 LYS A O 1
ATOM 2310 N N . PRO A 1 290 ? -19.789 3.977 2.016 1.00 84.88 290 PRO A N 1
ATOM 2311 C CA . PRO A 1 290 ? -19.717 2.845 2.932 1.00 84.88 290 PRO A CA 1
ATOM 2312 C C . PRO A 1 290 ? -20.961 1.962 2.788 1.00 84.88 290 PRO A C 1
ATOM 2314 O O . PRO A 1 290 ? -22.089 2.462 2.815 1.00 84.88 290 PRO A O 1
ATOM 2317 N N . GLU A 1 291 ? -20.756 0.662 2.633 1.00 89.00 291 GLU A N 1
ATOM 2318 C CA . GLU A 1 291 ? -21.815 -0.337 2.557 1.00 89.00 291 GLU A CA 1
ATOM 2319 C C . GLU A 1 291 ? -22.029 -0.955 3.935 1.00 89.00 291 GLU A C 1
ATOM 2321 O O . GLU A 1 291 ? -21.078 -1.307 4.625 1.00 89.00 291 GLU A O 1
ATOM 2326 N N . LYS A 1 292 ? -23.284 -1.070 4.370 1.00 91.62 292 LYS A N 1
ATOM 2327 C CA . LYS A 1 292 ? -23.598 -1.680 5.663 1.00 91.62 292 LYS A CA 1
ATOM 2328 C C . LYS A 1 292 ? -23.485 -3.201 5.550 1.00 91.62 292 LYS A C 1
ATOM 2330 O O . LYS A 1 292 ? -24.260 -3.793 4.806 1.00 91.62 292 LYS A O 1
ATOM 2335 N N . ILE A 1 293 ? -22.607 -3.805 6.347 1.00 91.88 293 ILE A N 1
ATOM 2336 C CA . ILE A 1 293 ? -22.355 -5.257 6.354 1.00 91.88 293 ILE A CA 1
ATOM 2337 C C . ILE A 1 293 ? -22.935 -5.973 7.580 1.00 91.88 293 ILE A C 1
ATOM 2339 O O . ILE A 1 293 ? -23.239 -7.155 7.511 1.00 91.88 293 ILE A O 1
ATOM 2343 N N . ALA A 1 294 ? -23.143 -5.263 8.693 1.00 93.06 294 ALA A N 1
ATOM 2344 C CA . ALA A 1 294 ? -23.827 -5.799 9.870 1.00 93.06 294 ALA A CA 1
ATOM 2345 C C . ALA A 1 294 ? -24.771 -4.747 10.453 1.00 93.06 294 ALA A C 1
ATOM 2347 O O . ALA A 1 294 ? -24.495 -3.542 10.404 1.00 93.06 294 ALA A O 1
ATOM 2348 N N . ASN A 1 295 ? -25.900 -5.186 11.011 1.00 93.00 295 ASN A N 1
ATOM 2349 C CA . ASN A 1 295 ? -26.847 -4.260 11.636 1.00 93.00 295 ASN A CA 1
ATOM 2350 C C . ASN A 1 295 ? -26.362 -3.795 13.008 1.00 93.00 295 ASN A C 1
ATOM 2352 O O . ASN A 1 295 ? -26.730 -2.702 13.438 1.00 93.00 295 ASN A O 1
ATOM 2356 N N . HIS A 1 296 ? -25.522 -4.610 13.644 1.00 94.56 296 HIS A N 1
ATOM 2357 C CA . HIS A 1 296 ? -25.009 -4.408 14.986 1.00 94.56 296 HIS A CA 1
ATOM 2358 C C . HIS A 1 296 ? -23.517 -4.747 15.061 1.00 94.56 296 HIS A C 1
ATOM 2360 O O . HIS A 1 296 ? -23.031 -5.652 14.379 1.00 94.56 296 HIS A O 1
ATOM 2366 N N . LEU A 1 297 ? -22.786 -4.038 15.917 1.00 95.25 297 LEU A N 1
ATOM 2367 C CA . LEU A 1 297 ? -21.380 -4.308 16.184 1.00 95.25 297 LEU A CA 1
ATOM 2368 C C . LEU A 1 297 ? -21.246 -5.629 16.941 1.00 95.25 297 LEU A C 1
ATOM 2370 O O . LEU A 1 297 ? -20.350 -6.409 16.645 1.00 95.25 297 LEU A O 1
ATOM 2374 N N . SER A 1 298 ? -22.158 -5.919 17.868 1.00 92.75 298 SER A N 1
ATOM 2375 C CA . SER A 1 298 ? -22.185 -7.202 18.580 1.00 92.75 298 SER A CA 1
ATOM 2376 C C . SER A 1 298 ? -22.328 -8.405 17.637 1.00 92.75 298 SER A C 1
ATOM 2378 O O . SER A 1 298 ? -21.645 -9.409 17.825 1.00 92.75 298 SER A O 1
ATOM 2380 N N . GLU A 1 299 ? -23.158 -8.278 16.597 1.00 93.75 299 GLU A N 1
ATOM 2381 C CA . GLU A 1 299 ? -23.341 -9.277 15.537 1.00 93.75 299 GLU A CA 1
ATOM 2382 C C . GLU A 1 299 ? -22.037 -9.503 14.767 1.00 93.75 299 GLU A C 1
ATOM 2384 O O . GLU A 1 299 ? -21.577 -10.637 14.660 1.00 93.75 299 GLU A O 1
ATOM 2389 N N . PHE A 1 300 ? -21.409 -8.421 14.297 1.00 93.50 300 PHE A N 1
ATOM 2390 C CA . PHE A 1 300 ? -20.131 -8.481 13.587 1.00 93.50 300 PHE A CA 1
ATOM 2391 C C . PHE A 1 300 ? -19.039 -9.158 14.426 1.00 93.50 300 PHE A C 1
ATOM 2393 O O . PHE A 1 300 ? -18.301 -10.011 13.937 1.00 93.50 300 PHE A O 1
ATOM 2400 N N . LEU A 1 301 ? -18.942 -8.806 15.712 1.00 91.56 301 LEU A N 1
ATOM 2401 C CA . LEU A 1 301 ? -17.917 -9.352 16.603 1.00 91.56 301 LEU A CA 1
ATOM 2402 C C . LEU A 1 301 ? -18.127 -10.833 16.944 1.00 91.56 301 LEU A C 1
ATOM 2404 O O . LEU A 1 301 ? -17.181 -11.477 17.403 1.00 91.56 301 LEU A O 1
ATOM 2408 N N . ALA A 1 302 ? -19.341 -11.348 16.733 1.00 90.62 302 ALA A N 1
ATOM 2409 C CA . ALA A 1 302 ? -19.719 -12.738 16.950 1.00 90.62 302 ALA A CA 1
ATOM 2410 C C . ALA A 1 302 ? -19.569 -13.616 15.696 1.00 90.62 302 ALA A C 1
ATOM 2412 O O . ALA A 1 302 ? -19.779 -14.829 15.786 1.00 90.62 302 ALA A O 1
ATOM 2413 N N . TRP A 1 303 ? -19.227 -13.042 14.536 1.00 92.38 303 TRP A N 1
ATOM 2414 C CA . TRP A 1 303 ? -18.971 -13.837 13.338 1.00 92.38 303 TRP A CA 1
ATOM 2415 C C . TRP A 1 303 ? -17.826 -14.832 13.576 1.00 92.38 303 TRP A C 1
ATOM 2417 O O . TRP A 1 303 ? -16.818 -14.467 14.189 1.00 92.38 303 TRP A O 1
ATOM 2427 N N . PRO A 1 304 ? -17.959 -16.085 13.098 1.00 90.25 304 PRO A N 1
ATOM 2428 C CA . PRO A 1 304 ? -16.880 -17.061 13.143 1.00 90.25 304 PRO A CA 1
ATOM 2429 C C . PRO A 1 304 ? -15.592 -16.504 12.532 1.00 90.25 304 PRO A C 1
ATOM 2431 O O . PRO A 1 304 ? -15.630 -15.897 11.459 1.00 90.25 304 PRO A O 1
ATOM 2434 N N . LYS A 1 305 ? -14.475 -16.726 13.233 1.00 88.69 305 LYS A N 1
ATOM 2435 C CA . LYS A 1 305 ? -13.127 -16.281 12.866 1.00 88.69 305 LYS A CA 1
ATOM 2436 C C . LYS A 1 305 ? -12.266 -17.493 12.531 1.00 88.69 305 LYS A C 1
ATOM 2438 O O . LYS A 1 305 ? -12.305 -18.483 13.263 1.00 88.69 305 LYS A O 1
ATOM 2443 N N . GLU A 1 306 ? -11.456 -17.383 11.491 1.00 84.62 306 GLU A N 1
ATOM 2444 C CA . GLU A 1 306 ? -10.374 -18.321 11.191 1.00 84.62 306 GLU A CA 1
ATOM 2445 C C . GLU A 1 306 ? -9.052 -17.557 11.071 1.00 84.62 306 GLU A C 1
ATOM 2447 O O . GLU A 1 306 ? -9.001 -16.491 10.447 1.00 84.62 306 GLU A O 1
ATOM 2452 N N . ASP A 1 307 ? -8.004 -18.087 11.700 1.00 81.25 307 ASP A N 1
ATOM 2453 C CA . ASP A 1 307 ? -6.651 -17.538 11.608 1.00 81.25 307 ASP A CA 1
ATOM 2454 C C . ASP A 1 307 ? -6.050 -17.852 10.227 1.00 81.25 307 ASP A C 1
ATOM 2456 O O . ASP A 1 307 ? -6.177 -18.977 9.735 1.00 81.25 307 ASP A O 1
ATOM 2460 N N . ILE A 1 308 ? -5.384 -16.866 9.613 1.00 64.88 308 ILE A N 1
ATOM 2461 C CA . ILE A 1 308 ? -4.767 -16.964 8.272 1.00 64.88 308 ILE A CA 1
ATOM 2462 C C . ILE A 1 308 ? -3.256 -17.222 8.352 1.00 64.88 308 ILE A C 1
ATOM 2464 O O . ILE A 1 308 ? -2.565 -16.520 9.129 1.00 64.88 308 ILE A O 1
#